Protein AF-A0A534QQM8-F1 (afdb_monomer)

Mean predicted aligned error: 6.01 Å

Secondary structure (DSSP, 8-state):
--PPPPPHHHHHHHHGGGB-TTS-GGG-EEEEEEEETTEEEEEEEEEE-GGGPEEEEEEEE--HHHHHHHHHHHHHHHHTTT---TTSBSSSEEEEGGGTEEEEETT--TTSTTHHHHT-HHHHHHHHHHHHHHHHTSPPEEEEEEEEEEEETTTEEEEEEEEEETT--BTTB-SEEEEEEE-HHHHHHHTTHHHHHHHT-TT-SS--PPEEEEEGGGTEEEEE--SS--HHHHTTSTTTT--

Sequence (243 aa):
MTDPIPDLARVRAFLRPWCDADVALDCLEVSHVTVGPGGPLRALYEGTGPDGRVLRLVAQRVGADEGRRLEAEINRSHLRSHRRPGSGFVQPAIYAPELHLLFQVFPADRRLGGLAQAADGGAMALVLEAALAKRTGAARLAGVGVDAVRYKPARKCLFRYDLTWADGPAPRRPAVVYAKLARRTKFERTRDILGQLRAAAGGLVFELPEPLGTVPELGMELFSQLPGVHLFTLVADPAFPQL

Nearest PDB structures (foldseek):
  6fnh-assembly2_B  TM=3.747E-01  e=2.191E-01  Homo sapiens
  5ia0-assembly2_B  TM=3.524E-01  e=1.820E-01  Homo sapiens
  1mqb-assembly1_A  TM=3.575E-01  e=2.479E-01  Homo sapiens
  5njz-assembly1_A  TM=3.810E-01  e=4.324E-01  Homo sapiens
  7kjc-assembly1_A  TM=3.476E-01  e=2.984E-01  Homo sapiens

pLDDT: mean 88.47, std 10.42, range [50.53, 98.31]

Structure (mmCIF, N/CA/C/O backbone):
data_AF-A0A534QQM8-F1
#
_entry.id   AF-A0A534QQM8-F1
#
loop_
_atom_site.group_PDB
_atom_site.id
_atom_site.type_symbol
_atom_site.label_atom_id
_atom_site.label_alt_id
_atom_site.label_comp_id
_atom_site.label_asym_id
_atom_site.label_entity_id
_atom_site.label_seq_id
_atom_site.pdbx_PDB_ins_code
_atom_site.Cartn_x
_atom_site.Cartn_y
_atom_site.Cartn_z
_atom_site.occupancy
_atom_site.B_iso_or_equiv
_atom_site.auth_seq_id
_atom_site.auth_comp_id
_atom_site.auth_asym_id
_atom_site.auth_atom_id
_atom_site.pdbx_PDB_model_num
ATOM 1 N N . MET A 1 1 ? 15.554 11.270 -24.520 1.00 50.53 1 MET A N 1
ATOM 2 C CA . MET A 1 1 ? 14.694 10.095 -24.760 1.00 50.53 1 MET A CA 1
ATOM 3 C C . MET A 1 1 ? 13.267 10.470 -24.409 1.00 50.53 1 MET A C 1
ATOM 5 O O . MET A 1 1 ? 12.954 10.561 -23.231 1.00 50.53 1 MET A O 1
ATOM 9 N N . THR A 1 2 ? 12.456 10.749 -25.424 1.00 51.50 2 THR A N 1
ATOM 10 C CA . THR A 1 2 ? 11.060 11.222 -25.346 1.00 51.50 2 THR A CA 1
ATOM 11 C C . THR A 1 2 ? 10.053 10.125 -25.695 1.00 51.50 2 THR A C 1
ATOM 13 O O . THR A 1 2 ? 8.887 10.418 -25.943 1.00 51.50 2 THR A O 1
ATOM 16 N N . ASP A 1 3 ? 10.486 8.861 -25.719 1.00 57.19 3 ASP A N 1
ATOM 17 C CA . ASP A 1 3 ? 9.624 7.769 -26.155 1.00 57.19 3 ASP A CA 1
ATOM 18 C C . ASP A 1 3 ? 8.408 7.607 -25.230 1.00 57.19 3 ASP A C 1
ATOM 20 O O . ASP A 1 3 ? 8.540 7.703 -23.996 1.00 57.19 3 ASP A O 1
ATOM 24 N N . PRO A 1 4 ? 7.225 7.325 -25.801 1.00 65.94 4 PRO A N 1
ATOM 25 C CA . PRO A 1 4 ? 6.041 6.997 -25.022 1.00 65.94 4 PRO A CA 1
ATOM 26 C C . PRO A 1 4 ? 6.293 5.771 -24.128 1.00 65.94 4 PRO A C 1
ATOM 28 O O . PRO A 1 4 ? 7.260 5.020 -24.304 1.00 65.94 4 PRO A O 1
ATOM 31 N N . ILE A 1 5 ? 5.430 5.571 -23.127 1.00 68.19 5 ILE A N 1
ATOM 32 C CA . ILE A 1 5 ? 5.397 4.290 -22.405 1.00 68.19 5 ILE A CA 1
ATOM 33 C C . ILE A 1 5 ? 5.171 3.194 -23.459 1.00 68.19 5 ILE A C 1
ATOM 35 O O . ILE A 1 5 ? 4.301 3.385 -24.310 1.00 68.19 5 ILE A O 1
ATOM 39 N N . PRO A 1 6 ? 5.952 2.094 -23.449 1.00 75.62 6 PRO A N 1
ATOM 40 C CA . PRO A 1 6 ? 5.753 1.000 -24.388 1.00 75.62 6 PRO A CA 1
ATOM 41 C C . PRO A 1 6 ? 4.305 0.519 -24.366 1.00 75.62 6 PRO A C 1
ATOM 43 O O . PRO A 1 6 ? 3.685 0.480 -23.304 1.00 75.62 6 PRO A O 1
ATOM 46 N N . ASP A 1 7 ? 3.798 0.124 -25.532 1.00 84.25 7 ASP A N 1
ATOM 47 C CA . ASP A 1 7 ? 2.498 -0.529 -25.625 1.00 84.25 7 ASP A CA 1
ATOM 48 C C . ASP A 1 7 ? 2.413 -1.718 -24.651 1.00 84.25 7 ASP A C 1
ATOM 50 O O . ASP A 1 7 ? 3.381 -2.452 -24.416 1.00 84.25 7 ASP A O 1
ATOM 54 N N . LEU A 1 8 ? 1.231 -1.886 -24.072 1.00 87.19 8 LEU A N 1
ATOM 55 C CA . LEU A 1 8 ? 0.948 -2.854 -23.035 1.00 87.19 8 LEU A CA 1
ATOM 56 C C . LEU A 1 8 ? 1.137 -4.288 -23.533 1.00 87.19 8 LEU A C 1
ATOM 58 O O . LEU A 1 8 ? 1.592 -5.123 -22.756 1.00 87.19 8 LEU A O 1
ATOM 62 N N . ALA A 1 9 ? 0.905 -4.573 -24.820 1.00 89.81 9 ALA A N 1
ATOM 63 C CA . ALA A 1 9 ? 1.196 -5.894 -25.378 1.00 89.81 9 ALA A CA 1
ATOM 64 C C . ALA A 1 9 ? 2.696 -6.227 -25.290 1.00 89.81 9 ALA A C 1
ATOM 66 O O . ALA A 1 9 ? 3.064 -7.324 -24.867 1.00 89.81 9 ALA A O 1
ATOM 67 N N . ARG A 1 10 ? 3.580 -5.260 -25.584 1.00 91.00 10 ARG A N 1
ATOM 68 C CA . ARG A 1 10 ? 5.038 -5.429 -25.422 1.00 91.00 10 ARG A CA 1
ATOM 69 C C . ARG A 1 10 ? 5.428 -5.627 -23.959 1.00 91.00 10 ARG A C 1
ATOM 71 O O . ARG A 1 10 ? 6.284 -6.456 -23.666 1.00 91.00 10 ARG A O 1
ATOM 78 N N . VAL A 1 11 ? 4.798 -4.888 -23.044 1.00 91.69 11 VAL A N 1
ATOM 79 C CA . VAL A 1 11 ? 5.021 -5.040 -21.596 1.00 91.69 11 VAL A CA 1
ATOM 80 C C . VAL A 1 11 ? 4.610 -6.436 -21.124 1.00 91.69 11 VAL A C 1
ATOM 82 O O . VAL A 1 11 ? 5.384 -7.103 -20.442 1.00 91.69 11 VAL A O 1
ATOM 85 N N . ARG A 1 12 ? 3.422 -6.909 -21.512 1.00 93.06 12 ARG A N 1
ATOM 86 C CA . ARG A 1 12 ? 2.913 -8.241 -21.152 1.00 93.06 12 ARG A CA 1
ATOM 87 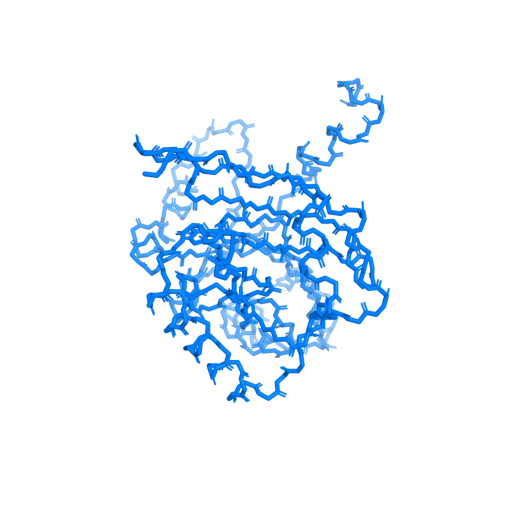C C . ARG A 1 12 ? 3.808 -9.351 -21.696 1.00 93.06 12 ARG A C 1
ATOM 89 O O . ARG A 1 12 ? 4.173 -10.249 -20.940 1.00 93.06 12 ARG A O 1
ATOM 96 N N . ALA A 1 13 ? 4.212 -9.252 -22.964 1.00 92.88 13 ALA A N 1
ATOM 97 C CA . ALA A 1 13 ? 5.120 -10.206 -23.595 1.00 92.88 13 ALA A CA 1
ATOM 98 C C . ALA A 1 13 ? 6.467 -10.283 -22.860 1.00 92.88 13 ALA A C 1
ATOM 100 O O . ALA A 1 13 ? 6.947 -11.378 -22.579 1.00 92.88 13 ALA A O 1
ATOM 101 N N . PHE A 1 14 ? 7.037 -9.132 -22.481 1.00 94.31 14 PHE A N 1
ATOM 102 C CA . PHE A 1 14 ? 8.278 -9.086 -21.708 1.00 94.31 14 PHE A CA 1
ATOM 103 C C . PHE A 1 14 ? 8.139 -9.729 -20.322 1.00 94.31 14 PHE A C 1
ATOM 105 O O . PHE A 1 14 ? 9.033 -10.444 -19.885 1.00 94.31 14 PHE A O 1
ATOM 112 N N . LEU A 1 15 ? 7.039 -9.466 -19.610 1.00 93.69 15 LEU A N 1
ATOM 113 C CA . LEU A 1 15 ? 6.850 -9.918 -18.226 1.00 93.69 15 LEU A CA 1
ATOM 114 C C . LEU A 1 15 ? 6.476 -11.398 -18.110 1.00 93.69 15 LEU A C 1
ATOM 116 O O . LEU A 1 15 ? 6.680 -11.986 -17.052 1.00 93.69 15 LEU A O 1
ATOM 120 N N . ARG A 1 16 ? 5.926 -12.006 -19.167 1.00 93.62 16 ARG A N 1
ATOM 121 C CA . ARG A 1 16 ? 5.411 -13.382 -19.141 1.00 93.62 16 ARG A CA 1
ATOM 122 C C . ARG A 1 16 ? 6.416 -14.424 -18.626 1.00 93.62 16 ARG A C 1
ATOM 124 O O . ARG A 1 16 ? 6.015 -15.195 -17.763 1.00 93.62 16 ARG A O 1
ATOM 131 N N . PRO A 1 17 ? 7.701 -14.431 -19.030 1.00 94.25 17 PRO A N 1
ATOM 132 C CA . PRO A 1 17 ? 8.686 -15.381 -18.501 1.00 94.25 17 PRO A CA 1
ATOM 133 C C . PRO A 1 17 ? 9.026 -15.187 -17.013 1.00 94.25 17 PRO A C 1
ATOM 135 O O . PRO A 1 17 ? 9.705 -16.027 -16.430 1.00 94.25 17 PRO A O 1
ATOM 138 N N . TRP A 1 18 ? 8.596 -14.080 -16.401 1.00 92.38 18 TRP A N 1
ATOM 139 C CA . TRP A 1 18 ? 8.926 -13.699 -15.026 1.00 92.38 18 TRP A CA 1
ATOM 140 C C . TRP A 1 18 ? 7.793 -13.939 -14.029 1.00 92.38 18 TRP A C 1
ATOM 142 O O . TRP A 1 18 ? 7.901 -13.530 -12.869 1.00 92.38 18 TRP A O 1
ATOM 152 N N . CYS A 1 19 ? 6.697 -14.552 -14.463 1.00 89.31 19 CYS A N 1
ATOM 153 C CA . CYS A 1 19 ? 5.559 -14.838 -13.607 1.00 89.31 19 CYS A CA 1
ATOM 154 C C . CYS A 1 19 ? 4.994 -16.231 -13.865 1.00 89.31 19 CYS A C 1
ATOM 156 O O . CYS A 1 19 ? 5.149 -16.794 -14.949 1.00 89.31 19 CYS A O 1
ATOM 158 N N . ASP A 1 20 ? 4.353 -16.764 -12.835 1.00 86.00 20 ASP A N 1
ATOM 159 C CA . ASP A 1 20 ? 3.603 -18.004 -12.882 1.00 86.00 20 ASP A CA 1
ATOM 160 C C . ASP A 1 20 ? 2.447 -17.884 -13.896 1.00 86.00 20 ASP A C 1
ATOM 162 O O . ASP A 1 20 ? 1.977 -16.792 -14.240 1.00 86.00 20 ASP A O 1
ATOM 166 N N . ALA A 1 21 ? 2.001 -19.025 -14.427 1.00 80.00 21 ALA A N 1
ATOM 167 C CA . ALA A 1 21 ? 1.007 -19.058 -15.501 1.00 80.00 21 ALA A CA 1
ATOM 168 C C . ALA A 1 21 ? -0.356 -18.465 -15.091 1.00 80.00 21 ALA A C 1
ATOM 170 O O . ALA A 1 21 ? -1.089 -17.976 -15.950 1.00 80.00 21 ALA A O 1
ATOM 171 N N . ASP A 1 22 ? -0.672 -18.487 -13.797 1.00 81.19 22 ASP A N 1
ATOM 172 C CA . ASP A 1 22 ? -1.904 -17.982 -13.185 1.00 81.19 22 ASP A CA 1
ATOM 173 C C . ASP A 1 22 ? -1.943 -16.450 -13.048 1.00 81.19 22 ASP A C 1
ATOM 175 O O . ASP A 1 22 ? -3.013 -15.872 -12.846 1.00 81.19 22 ASP A O 1
ATOM 179 N N . VAL A 1 23 ? -0.810 -15.760 -13.216 1.00 84.50 23 VAL A N 1
ATOM 180 C CA . VAL A 1 23 ? -0.783 -14.297 -13.231 1.00 84.50 23 VAL A CA 1
ATOM 181 C C . VAL A 1 23 ? -1.461 -13.788 -14.504 1.00 84.50 23 VAL A C 1
ATOM 183 O O . VAL A 1 23 ? -0.920 -13.894 -15.610 1.00 84.50 23 VAL A O 1
ATOM 186 N N . ALA A 1 24 ? -2.632 -13.171 -14.350 1.00 85.94 24 ALA A N 1
ATOM 187 C CA . ALA A 1 24 ? -3.453 -12.644 -15.440 1.00 85.94 24 ALA A CA 1
ATOM 188 C C . ALA A 1 24 ? -2.894 -11.330 -16.030 1.00 85.94 24 ALA A C 1
ATOM 190 O O . ALA A 1 24 ? -3.514 -10.269 -15.929 1.00 85.94 24 ALA A O 1
ATOM 191 N N . LEU A 1 25 ? -1.715 -11.372 -16.669 1.00 88.81 25 LEU A N 1
ATOM 192 C CA . LEU A 1 25 ? -1.113 -10.175 -17.284 1.00 88.81 25 LEU A CA 1
ATOM 193 C C . LEU A 1 25 ? -1.994 -9.565 -18.382 1.00 88.81 25 LEU A C 1
ATOM 195 O O . LEU A 1 25 ? -1.897 -8.364 -18.626 1.00 88.81 25 LEU A O 1
ATOM 199 N N . ASP A 1 26 ? -2.864 -10.351 -19.018 1.00 87.56 26 ASP A N 1
ATOM 200 C CA . ASP A 1 26 ? -3.803 -9.856 -20.033 1.00 87.56 26 ASP A CA 1
ATOM 201 C C . ASP A 1 26 ? -4.872 -8.917 -19.463 1.00 87.56 26 ASP A C 1
ATOM 203 O O . ASP A 1 26 ? -5.419 -8.093 -20.198 1.00 87.56 26 ASP A O 1
ATOM 207 N N . CYS A 1 27 ? -5.091 -8.969 -18.148 1.00 86.44 27 CYS A N 1
ATOM 208 C CA . CYS A 1 27 ? -5.953 -8.053 -17.408 1.00 86.44 27 CYS A CA 1
ATOM 209 C C . CYS A 1 27 ? -5.191 -6.846 -16.839 1.00 86.44 27 CYS A C 1
ATOM 211 O O . CYS A 1 27 ? -5.781 -6.052 -16.112 1.00 86.44 27 CYS A O 1
ATOM 213 N N . LEU A 1 28 ? -3.882 -6.706 -17.098 1.00 90.06 28 LEU A N 1
ATOM 214 C CA . LEU A 1 28 ? -3.161 -5.501 -16.690 1.00 90.06 28 LEU A CA 1
ATOM 215 C C . LEU A 1 28 ? -3.649 -4.309 -17.498 1.00 90.06 28 LEU A C 1
ATOM 217 O O . LEU A 1 28 ? -3.703 -4.381 -18.721 1.00 90.06 28 LEU A O 1
ATO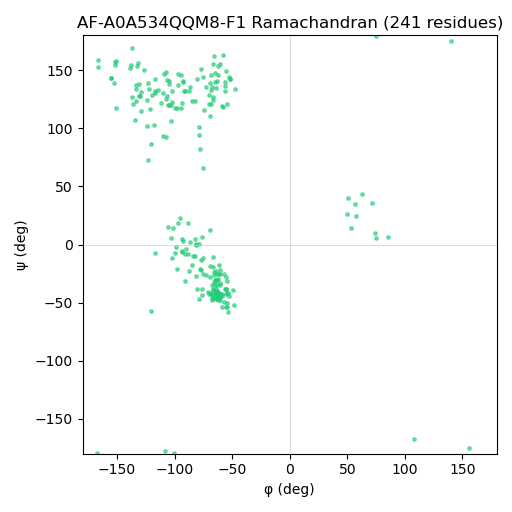M 221 N N . GLU A 1 29 ? -3.873 -3.194 -16.825 1.00 89.88 29 GLU A N 1
ATOM 222 C CA . GLU A 1 29 ? -4.261 -1.918 -17.408 1.00 89.88 29 GLU A CA 1
ATOM 223 C C . GLU A 1 29 ? -3.401 -0.789 -16.846 1.00 89.88 29 GLU A C 1
ATOM 225 O O . GLU A 1 29 ? -2.841 -0.879 -15.751 1.00 89.88 29 GLU A O 1
ATOM 230 N N . VAL A 1 30 ? -3.286 0.306 -17.598 1.00 90.00 30 VAL A N 1
ATOM 231 C CA . VAL A 1 30 ? -2.575 1.500 -17.135 1.00 90.00 30 VAL A CA 1
ATOM 232 C C . VAL A 1 30 ? -3.476 2.292 -16.190 1.00 90.00 30 VAL A C 1
ATOM 234 O O . VAL A 1 30 ? -4.332 3.051 -16.627 1.00 90.00 30 VAL A O 1
ATOM 237 N N . SER A 1 31 ? -3.241 2.166 -14.886 1.00 87.25 31 SER A N 1
ATOM 238 C CA . SER A 1 31 ? -4.002 2.885 -13.854 1.00 87.25 31 SER A CA 1
ATOM 239 C C . SER A 1 31 ? -3.517 4.330 -13.674 1.00 87.25 31 SER A C 1
ATOM 241 O O . SER A 1 31 ? -4.302 5.261 -13.479 1.00 87.25 31 SER A O 1
ATOM 243 N N . HIS A 1 32 ? -2.200 4.565 -13.747 1.00 86.50 32 HIS A N 1
ATOM 244 C CA . HIS A 1 32 ? -1.646 5.909 -13.563 1.00 86.50 32 HIS A CA 1
ATOM 245 C C . HIS A 1 32 ? -0.319 6.117 -14.292 1.00 86.50 32 HIS A C 1
ATOM 247 O O . HIS A 1 32 ? 0.585 5.290 -14.201 1.00 86.50 32 HIS A O 1
ATOM 253 N N . VAL A 1 33 ? -0.149 7.287 -14.913 1.00 87.81 33 VAL A N 1
ATOM 254 C CA . VAL A 1 33 ? 1.112 7.719 -15.528 1.00 87.81 33 VAL A CA 1
ATOM 255 C C . VAL A 1 33 ? 1.634 8.973 -14.834 1.00 87.81 33 VAL A C 1
ATOM 257 O O . VAL A 1 33 ? 0.907 9.939 -14.617 1.00 87.81 33 VAL A O 1
ATOM 260 N N . THR A 1 34 ? 2.920 8.973 -14.490 1.00 85.12 34 THR A N 1
ATOM 261 C CA . THR A 1 34 ? 3.644 10.162 -14.033 1.00 85.12 34 THR A CA 1
ATOM 262 C C . THR A 1 34 ? 4.547 10.666 -15.152 1.00 85.12 34 THR A C 1
ATOM 264 O O . THR A 1 34 ? 5.455 9.957 -15.590 1.00 85.12 34 THR A O 1
ATOM 267 N N . VAL A 1 35 ? 4.322 11.909 -15.576 1.00 83.38 35 VAL A N 1
ATOM 268 C CA . VAL A 1 35 ? 5.080 12.588 -16.634 1.00 83.38 35 VAL A CA 1
ATOM 269 C C . VAL A 1 35 ? 6.067 13.573 -16.007 1.00 83.38 35 VAL A C 1
ATOM 271 O O . VAL A 1 35 ? 5.709 14.319 -15.097 1.00 83.38 35 VAL A O 1
ATOM 274 N N . GLY A 1 36 ? 7.322 13.533 -16.453 1.00 77.00 36 GLY A N 1
ATOM 275 C CA . GLY A 1 36 ? 8.355 14.514 -16.125 1.00 77.00 36 GLY A CA 1
ATOM 276 C C . GLY A 1 36 ? 8.692 15.408 -17.327 1.00 77.00 36 GLY A C 1
ATOM 277 O O . GLY A 1 36 ? 8.117 15.228 -18.400 1.00 77.00 36 GLY A O 1
ATOM 278 N N . PRO A 1 37 ? 9.660 16.334 -17.191 1.00 71.88 37 PRO A N 1
ATOM 279 C CA . PRO A 1 37 ? 10.023 17.281 -18.254 1.00 71.88 37 PRO A CA 1
ATOM 280 C C . PRO A 1 37 ? 10.449 16.628 -19.581 1.00 71.88 37 PRO A C 1
ATOM 282 O O . PRO A 1 37 ? 10.306 17.234 -20.633 1.00 71.88 37 PRO A O 1
ATOM 285 N N . GLY A 1 38 ? 10.957 15.391 -19.537 1.00 65.12 38 GLY A N 1
ATOM 286 C CA . GLY A 1 38 ? 11.370 14.612 -20.711 1.00 65.12 38 GLY A CA 1
ATOM 287 C C . GLY A 1 38 ? 10.370 13.543 -21.167 1.00 65.12 38 GLY A C 1
ATOM 288 O O . GLY A 1 38 ? 10.761 12.656 -21.918 1.00 65.12 38 GLY A O 1
ATOM 289 N N . GLY A 1 39 ? 9.120 13.575 -20.688 1.00 65.06 39 GLY A N 1
ATOM 290 C CA . GLY A 1 39 ? 8.091 12.575 -20.996 1.00 65.06 39 GLY A CA 1
ATOM 291 C C . GLY A 1 39 ? 7.762 11.635 -19.827 1.00 65.06 39 GLY A C 1
ATOM 292 O O . GLY A 1 39 ? 8.118 11.915 -18.674 1.00 65.06 39 GLY A O 1
ATOM 293 N N . PRO A 1 40 ? 7.033 10.531 -20.079 1.00 65.56 40 PRO A N 1
ATOM 294 C CA . PRO A 1 40 ? 6.619 9.599 -19.036 1.00 65.56 40 PRO A CA 1
ATOM 295 C C . PRO A 1 40 ? 7.810 9.003 -18.279 1.00 65.56 40 PRO A C 1
ATOM 297 O O . PRO A 1 40 ? 8.662 8.312 -18.843 1.00 65.56 40 PRO A O 1
ATOM 300 N N . LEU A 1 41 ? 7.845 9.259 -16.973 1.00 81.62 41 LEU A N 1
ATOM 301 C CA . LEU A 1 41 ? 8.873 8.753 -16.066 1.00 81.62 41 LEU A CA 1
ATOM 302 C C . LEU A 1 41 ? 8.464 7.409 -15.456 1.00 81.62 41 LEU A C 1
ATOM 304 O O . LEU A 1 41 ? 9.319 6.587 -15.114 1.00 81.62 41 LEU A O 1
ATOM 308 N N . ARG A 1 42 ? 7.156 7.202 -15.270 1.00 89.31 42 ARG A N 1
ATOM 309 C CA . ARG A 1 42 ? 6.621 6.027 -14.586 1.00 89.31 42 ARG A CA 1
ATOM 310 C C . ARG A 1 42 ? 5.187 5.708 -14.996 1.00 89.31 42 ARG A C 1
ATOM 312 O O . ARG A 1 42 ? 4.375 6.623 -15.101 1.00 89.31 42 ARG A O 1
ATOM 319 N N . ALA A 1 43 ? 4.878 4.422 -15.093 1.00 91.88 43 ALA A N 1
ATOM 320 C CA . ALA A 1 43 ? 3.525 3.884 -15.160 1.00 91.88 43 ALA A CA 1
ATOM 321 C C . ALA A 1 43 ? 3.246 2.990 -13.943 1.00 91.88 43 ALA A C 1
ATOM 323 O O . ALA A 1 43 ? 4.135 2.278 -13.472 1.00 91.88 43 ALA A O 1
ATOM 324 N N . LEU A 1 44 ? 2.021 3.041 -13.430 1.00 93.44 44 LEU A N 1
ATOM 325 C CA . LEU A 1 44 ? 1.441 2.026 -12.560 1.00 93.44 44 LEU A CA 1
ATOM 326 C C . LEU A 1 44 ? 0.474 1.205 -13.405 1.00 93.44 44 LEU A C 1
ATOM 328 O O . LEU A 1 44 ? -0.499 1.758 -13.921 1.00 93.44 44 LEU A O 1
ATOM 332 N N . TYR A 1 45 ? 0.744 -0.088 -13.500 1.00 93.25 45 TYR A N 1
ATOM 333 C CA . TYR A 1 45 ? -0.194 -1.062 -14.023 1.00 93.25 45 TYR A CA 1
ATOM 334 C C . TYR A 1 45 ? -0.927 -1.732 -12.869 1.00 93.25 45 TYR A C 1
ATOM 336 O O . TYR A 1 45 ? -0.305 -2.074 -11.857 1.00 93.25 45 TYR A O 1
ATOM 344 N N . GLU A 1 46 ? -2.230 -1.912 -13.028 1.00 92.00 46 GLU A N 1
ATOM 345 C CA . GLU A 1 46 ? -3.068 -2.669 -12.101 1.00 92.00 46 GLU A CA 1
ATOM 346 C C . GLU A 1 46 ? -3.842 -3.735 -12.874 1.00 92.00 46 GLU A C 1
ATOM 348 O O . GLU A 1 46 ? -4.117 -3.558 -14.055 1.00 92.00 46 GLU A O 1
ATOM 353 N N . GLY A 1 47 ? -4.155 -4.849 -12.228 1.00 87.94 47 GLY A N 1
ATOM 354 C CA . GLY A 1 47 ? -4.969 -5.911 -12.808 1.00 87.94 47 GLY A CA 1
ATOM 355 C C . GLY A 1 47 ? -5.400 -6.905 -11.741 1.00 87.94 47 GLY A C 1
ATOM 356 O O . GLY A 1 47 ? -5.059 -6.759 -10.562 1.00 87.94 47 GLY A O 1
ATOM 357 N N . THR A 1 48 ? -6.132 -7.933 -12.150 1.00 84.56 48 THR A N 1
ATOM 358 C CA . THR A 1 48 ? -6.508 -9.027 -11.252 1.00 84.56 48 THR A CA 1
ATOM 359 C C . THR A 1 48 ? -5.274 -9.854 -10.913 1.00 84.56 48 THR A C 1
ATOM 361 O O . THR A 1 48 ? -4.590 -10.368 -11.796 1.00 84.56 48 THR A O 1
ATOM 364 N N . GLY A 1 49 ? -4.959 -9.942 -9.629 1.00 77.44 49 GLY A N 1
ATOM 365 C CA . GLY A 1 49 ? -3.912 -10.799 -9.095 1.00 77.44 49 GLY A CA 1
ATOM 366 C C . GLY A 1 49 ? -4.472 -12.086 -8.487 1.00 77.44 49 GLY A C 1
ATOM 367 O O . GLY A 1 49 ? -5.691 -12.295 -8.477 1.00 77.44 49 GLY A O 1
ATOM 368 N N . PRO A 1 50 ? -3.580 -12.939 -7.959 1.00 69.44 50 PRO A N 1
ATOM 369 C CA . PRO A 1 50 ? -3.966 -14.157 -7.257 1.00 69.44 50 PRO A CA 1
ATOM 370 C C . PRO A 1 50 ? -4.931 -13.865 -6.100 1.00 69.44 50 PRO A C 1
ATOM 372 O O . PRO A 1 50 ? -4.888 -12.791 -5.489 1.00 69.44 50 PRO A O 1
ATOM 375 N N . ASP A 1 51 ? -5.813 -14.819 -5.810 1.00 70.69 51 ASP A N 1
ATOM 376 C CA . ASP A 1 51 ? -6.766 -14.765 -4.692 1.00 70.69 51 ASP A CA 1
ATOM 377 C C . ASP A 1 51 ? -7.710 -13.543 -4.707 1.00 70.69 51 ASP A C 1
ATOM 379 O O . ASP A 1 51 ? -8.189 -13.093 -3.666 1.00 70.69 51 ASP A O 1
ATOM 383 N N . GLY A 1 52 ? -7.957 -12.961 -5.887 1.00 72.44 52 GLY A N 1
ATOM 384 C CA . GLY A 1 52 ? -8.815 -11.782 -6.055 1.00 72.44 52 GLY A CA 1
ATOM 385 C C . GLY A 1 52 ? -8.180 -10.463 -5.599 1.00 72.44 52 GLY A C 1
ATOM 386 O O . GLY A 1 52 ? -8.840 -9.422 -5.620 1.00 72.44 52 GLY A O 1
ATOM 387 N N . ARG A 1 53 ? -6.900 -10.465 -5.204 1.00 78.62 53 ARG A N 1
ATOM 388 C CA . ARG A 1 53 ? -6.171 -9.242 -4.835 1.00 78.62 53 ARG A CA 1
ATOM 389 C C . ARG A 1 53 ? -5.754 -8.470 -6.078 1.00 78.62 53 ARG A C 1
ATOM 391 O O . ARG A 1 53 ? -5.471 -9.049 -7.115 1.00 78.62 53 ARG A O 1
ATOM 398 N N . VAL A 1 54 ? -5.636 -7.148 -5.974 1.00 86.19 54 VAL A N 1
ATOM 399 C CA . VAL A 1 54 ? -5.155 -6.324 -7.095 1.00 86.19 54 VAL A CA 1
ATOM 400 C C . VAL A 1 54 ? -3.644 -6.501 -7.267 1.00 86.19 54 VAL A C 1
ATOM 402 O O . VAL A 1 54 ? -2.863 -6.093 -6.398 1.00 86.19 54 VAL A O 1
ATOM 405 N N . LEU A 1 55 ? -3.229 -7.051 -8.410 1.00 89.38 55 LEU A N 1
ATOM 406 C CA . LEU A 1 55 ? -1.840 -7.043 -8.856 1.00 89.38 55 LEU A CA 1
ATOM 407 C C . LEU A 1 55 ? -1.444 -5.609 -9.203 1.00 89.38 55 LEU A C 1
ATOM 409 O O . LEU A 1 55 ? -2.160 -4.920 -9.924 1.00 89.38 55 LEU A O 1
ATOM 413 N N . ARG A 1 56 ? -0.285 -5.162 -8.714 1.00 92.88 56 ARG A N 1
ATOM 414 C CA . ARG A 1 56 ? 0.242 -3.825 -9.001 1.00 92.88 56 ARG A CA 1
ATOM 415 C C . ARG A 1 56 ? 1.692 -3.898 -9.434 1.00 92.88 56 ARG A C 1
ATOM 417 O O . ARG A 1 56 ? 2.532 -4.440 -8.714 1.00 92.88 56 ARG A O 1
ATOM 424 N N . LEU A 1 57 ? 1.990 -3.285 -10.571 1.00 93.38 57 LEU A N 1
ATOM 425 C CA . LEU A 1 57 ? 3.322 -3.258 -11.152 1.00 93.38 57 LEU A CA 1
ATOM 426 C C . LEU A 1 57 ? 3.713 -1.832 -11.512 1.00 93.38 57 LEU A C 1
ATOM 428 O O . LEU A 1 57 ? 3.001 -1.132 -12.226 1.00 93.38 57 LEU A O 1
ATOM 432 N N . VAL A 1 58 ? 4.872 -1.395 -11.044 1.00 94.25 58 VAL A N 1
ATOM 433 C CA . VAL A 1 58 ? 5.416 -0.086 -11.396 1.00 94.25 58 VAL A CA 1
ATOM 434 C C . VAL A 1 58 ? 6.463 -0.261 -12.478 1.00 94.25 58 VAL A C 1
ATOM 436 O O . VAL A 1 58 ? 7.497 -0.856 -12.209 1.00 94.25 58 VAL A O 1
ATOM 439 N N . ALA A 1 59 ? 6.250 0.316 -13.657 1.00 93.88 59 ALA A N 1
ATOM 440 C CA . ALA A 1 59 ? 7.312 0.505 -14.639 1.00 93.88 59 ALA A CA 1
ATOM 441 C C . ALA A 1 59 ? 7.924 1.889 -14.474 1.00 93.88 59 ALA A C 1
ATOM 443 O O . ALA A 1 59 ? 7.229 2.898 -14.582 1.00 93.88 59 ALA A O 1
ATOM 444 N N . GLN A 1 60 ? 9.227 1.952 -14.231 1.00 92.56 60 GLN A N 1
ATOM 445 C CA . GLN A 1 60 ? 9.971 3.200 -14.133 1.00 92.56 60 GLN A CA 1
ATOM 446 C C . GLN A 1 60 ? 11.024 3.271 -15.234 1.00 92.56 60 GLN A C 1
ATOM 448 O O . GLN A 1 60 ? 11.838 2.362 -15.364 1.00 92.56 60 GLN A O 1
ATOM 453 N N . ARG A 1 61 ? 11.069 4.390 -15.961 1.00 90.88 61 ARG A N 1
ATOM 454 C CA . ARG A 1 61 ? 12.136 4.650 -16.928 1.00 90.88 61 ARG A CA 1
ATOM 455 C C . ARG A 1 61 ? 13.470 4.832 -16.209 1.00 90.88 61 ARG A C 1
ATOM 457 O O . ARG A 1 61 ? 13.569 5.636 -15.278 1.00 90.88 61 ARG A O 1
ATOM 464 N N . VAL A 1 62 ? 14.479 4.074 -16.628 1.00 90.94 62 VAL A N 1
ATOM 465 C CA . VAL A 1 62 ? 15.826 4.118 -16.051 1.00 90.94 62 VAL A CA 1
ATOM 466 C C . VAL A 1 62 ? 16.872 3.631 -17.060 1.00 90.94 62 VAL A C 1
ATOM 468 O O . VAL A 1 62 ? 16.619 2.717 -17.848 1.00 90.94 62 VAL A O 1
ATOM 471 N N . GLY A 1 63 ? 18.049 4.264 -17.047 1.00 90.94 63 GLY A N 1
ATOM 472 C CA . GLY A 1 63 ? 19.183 3.866 -17.887 1.00 90.94 63 GLY A CA 1
ATOM 473 C C . GLY A 1 63 ? 19.736 2.490 -17.507 1.00 90.94 63 GLY A C 1
ATOM 474 O O . GLY A 1 63 ? 19.478 1.999 -16.411 1.00 90.94 63 GLY A O 1
ATOM 475 N N . ALA A 1 64 ? 20.511 1.876 -18.403 1.00 93.00 64 ALA A N 1
ATOM 476 C CA . ALA A 1 64 ? 20.943 0.480 -18.283 1.00 93.00 64 ALA A CA 1
ATOM 477 C C . ALA A 1 64 ? 21.695 0.158 -16.984 1.00 93.00 64 ALA A C 1
ATOM 479 O O . ALA A 1 64 ? 21.339 -0.789 -16.280 1.00 93.00 64 ALA A O 1
ATOM 480 N N . ASP A 1 65 ? 22.701 0.960 -16.639 1.00 94.06 65 ASP A N 1
ATOM 481 C CA . ASP A 1 65 ? 23.541 0.691 -15.469 1.00 94.06 65 ASP A CA 1
ATOM 482 C C . ASP A 1 65 ? 22.790 0.911 -14.158 1.00 94.06 65 ASP A C 1
ATOM 484 O O . ASP A 1 65 ? 22.860 0.086 -13.244 1.00 94.06 65 ASP A O 1
ATOM 488 N N . GLU A 1 66 ? 22.005 1.989 -14.074 1.00 94.12 66 GLU A N 1
ATOM 489 C CA . GLU A 1 66 ? 21.161 2.230 -12.906 1.00 94.12 66 GLU A CA 1
ATOM 490 C C . GLU A 1 66 ? 20.050 1.174 -12.795 1.00 94.12 66 GLU A C 1
ATOM 492 O O . GLU A 1 66 ? 19.773 0.710 -11.691 1.00 94.12 66 GLU A O 1
ATOM 497 N N . GLY A 1 67 ? 19.455 0.751 -13.912 1.00 95.12 67 GLY A N 1
ATOM 498 C CA . GLY A 1 67 ? 18.420 -0.280 -13.964 1.00 95.12 67 GLY A CA 1
ATOM 499 C C . GLY A 1 67 ? 18.893 -1.609 -13.387 1.00 95.12 67 GLY A C 1
ATOM 500 O O . GLY A 1 67 ? 18.296 -2.097 -12.427 1.00 95.12 67 GLY A O 1
ATOM 501 N N . ARG A 1 68 ? 20.021 -2.129 -13.888 1.00 96.25 68 ARG A N 1
ATOM 502 C CA . ARG A 1 68 ? 20.656 -3.356 -13.371 1.00 96.25 68 ARG A CA 1
ATOM 503 C C . ARG A 1 68 ? 21.034 -3.240 -11.897 1.00 96.25 68 ARG A C 1
ATOM 505 O O . ARG A 1 68 ? 20.798 -4.158 -11.112 1.00 96.25 68 ARG A O 1
ATOM 512 N N . ARG A 1 69 ? 21.599 -2.096 -11.489 1.00 96.31 69 ARG A N 1
ATOM 513 C CA . ARG A 1 69 ? 21.952 -1.858 -10.083 1.00 96.31 69 ARG A CA 1
ATOM 514 C C . ARG A 1 69 ? 20.717 -1.926 -9.183 1.00 96.31 69 ARG A C 1
ATOM 516 O O . ARG A 1 69 ? 20.763 -2.569 -8.136 1.00 96.31 69 ARG A O 1
ATOM 523 N N . LEU A 1 70 ? 19.637 -1.249 -9.574 1.00 94.50 70 LEU A N 1
ATOM 524 C CA . LEU A 1 70 ? 18.401 -1.183 -8.794 1.00 94.50 70 LEU A CA 1
ATOM 525 C C . LEU A 1 70 ? 17.683 -2.532 -8.728 1.00 94.50 70 LEU A C 1
ATOM 527 O O . LEU A 1 70 ? 17.216 -2.901 -7.655 1.00 94.50 70 LEU A O 1
ATOM 531 N N . GLU A 1 71 ? 17.626 -3.272 -9.833 1.00 95.69 71 GLU A N 1
ATOM 532 C CA . GLU A 1 71 ? 17.114 -4.645 -9.862 1.00 95.69 71 GLU A CA 1
ATOM 533 C C . GLU A 1 71 ? 17.840 -5.523 -8.831 1.00 95.69 71 GLU A C 1
ATOM 535 O O . GLU A 1 71 ? 17.211 -6.082 -7.929 1.00 95.69 71 GLU A O 1
ATOM 540 N N . ALA A 1 72 ? 19.176 -5.557 -8.882 1.00 94.81 72 ALA A N 1
ATOM 541 C CA . ALA A 1 72 ? 19.985 -6.351 -7.961 1.00 94.81 72 ALA A CA 1
ATOM 542 C C . ALA A 1 72 ? 19.850 -5.906 -6.491 1.00 94.81 72 ALA A C 1
ATOM 544 O O . ALA A 1 72 ? 19.931 -6.723 -5.572 1.00 94.81 72 ALA A O 1
ATOM 545 N N . GLU A 1 73 ? 19.687 -4.609 -6.227 1.00 92.56 73 GLU A N 1
ATOM 546 C CA . GLU A 1 73 ? 19.469 -4.070 -4.879 1.00 92.56 73 GLU A CA 1
ATOM 547 C C . GLU A 1 73 ? 18.112 -4.495 -4.299 1.00 92.56 73 GLU A C 1
ATOM 549 O O . GLU A 1 73 ? 18.045 -4.979 -3.163 1.00 92.56 73 GLU A O 1
ATOM 554 N N . ILE A 1 74 ? 17.038 -4.352 -5.080 1.00 91.25 74 ILE A N 1
ATOM 555 C CA . ILE A 1 74 ? 15.679 -4.690 -4.645 1.00 91.25 74 ILE A CA 1
ATOM 556 C C . ILE A 1 74 ? 15.553 -6.202 -4.427 1.00 91.25 74 ILE A C 1
ATOM 558 O O . ILE A 1 74 ? 15.092 -6.629 -3.366 1.00 91.25 74 ILE A O 1
ATOM 562 N N . ASN A 1 75 ? 16.046 -7.016 -5.366 1.00 91.56 75 ASN A N 1
ATOM 563 C CA . ASN A 1 75 ? 15.961 -8.475 -5.273 1.00 91.56 75 ASN A CA 1
ATOM 564 C C . ASN A 1 75 ? 16.768 -9.021 -4.079 1.00 91.56 75 ASN A C 1
ATOM 566 O O . ASN A 1 75 ? 16.263 -9.854 -3.324 1.00 91.56 75 ASN A O 1
ATOM 570 N N . ARG A 1 76 ? 17.973 -8.490 -3.806 1.00 89.31 76 ARG A N 1
ATOM 571 C CA . ARG A 1 76 ? 18.755 -8.860 -2.605 1.00 89.31 76 ARG A CA 1
ATOM 572 C C . ARG A 1 76 ? 18.051 -8.505 -1.300 1.00 89.31 76 ARG A C 1
ATOM 574 O O . ARG A 1 76 ? 18.110 -9.277 -0.344 1.00 89.31 76 ARG A O 1
ATOM 581 N N . SER A 1 77 ? 17.413 -7.338 -1.243 1.00 82.25 77 SER A N 1
ATOM 582 C CA . SER A 1 77 ? 16.697 -6.894 -0.041 1.00 82.25 77 SER A CA 1
ATOM 583 C C . SER A 1 77 ? 15.511 -7.810 0.263 1.00 82.25 77 SER A C 1
ATOM 585 O O . SER A 1 77 ? 15.235 -8.100 1.424 1.00 82.25 77 SER A O 1
ATOM 587 N N . HIS A 1 78 ? 14.858 -8.325 -0.780 1.00 75.19 78 HIS A N 1
ATOM 588 C CA . HIS A 1 78 ? 13.730 -9.233 -0.637 1.00 75.19 78 HIS A CA 1
ATOM 589 C C . HIS A 1 78 ? 14.131 -10.661 -0.252 1.00 75.19 78 HIS A C 1
ATOM 591 O O . HIS A 1 78 ? 13.487 -11.247 0.616 1.00 75.19 78 HIS A O 1
ATOM 597 N N . LEU A 1 79 ? 15.232 -11.201 -0.788 1.00 70.50 79 LEU A N 1
ATOM 598 C CA . LEU A 1 79 ? 15.738 -12.522 -0.380 1.00 70.50 79 LEU A CA 1
ATOM 599 C C . LEU A 1 79 ? 15.980 -12.609 1.135 1.00 70.50 79 LEU A C 1
ATOM 601 O O . LEU A 1 79 ? 15.646 -13.606 1.768 1.00 70.50 79 LEU A O 1
ATOM 605 N N . ARG A 1 80 ? 16.478 -11.527 1.747 1.00 63.72 80 ARG A N 1
ATOM 606 C CA . ARG A 1 80 ? 16.688 -11.448 3.205 1.00 63.72 80 ARG A CA 1
ATOM 607 C C . ARG A 1 80 ? 15.390 -11.495 4.012 1.00 63.72 80 ARG A C 1
ATOM 609 O O . ARG A 1 80 ? 15.415 -11.887 5.175 1.00 63.72 80 ARG A O 1
ATOM 616 N N . SER A 1 81 ? 14.264 -11.123 3.406 1.00 63.81 81 SER A N 1
ATOM 617 C CA . SER A 1 81 ? 12.950 -11.157 4.054 1.00 63.81 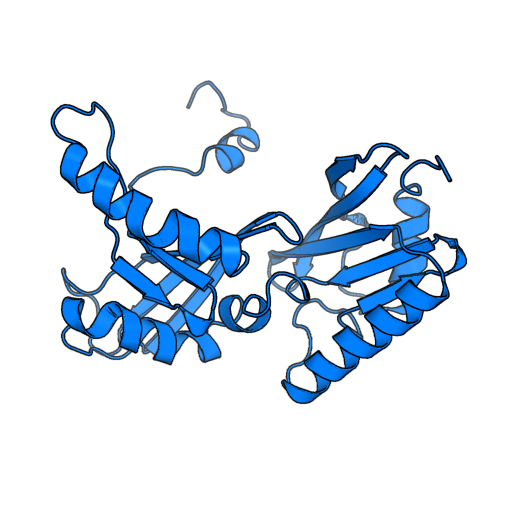81 SER A CA 1
ATOM 618 C C . SER A 1 81 ? 12.291 -12.548 4.066 1.00 63.81 81 SER A C 1
ATOM 620 O O . SER A 1 81 ? 11.211 -12.674 4.632 1.00 63.81 81 SER A O 1
ATOM 622 N N . HIS A 1 82 ? 12.937 -13.586 3.495 1.00 52.28 82 HIS A N 1
ATOM 623 C CA . HIS A 1 82 ? 12.509 -15.003 3.494 1.00 52.28 82 HIS A CA 1
ATOM 624 C C . HIS A 1 82 ? 11.049 -15.250 3.070 1.00 52.28 82 HIS A C 1
ATOM 626 O O . HIS A 1 82 ? 10.435 -16.247 3.448 1.00 52.28 82 HIS A O 1
ATOM 632 N N . ARG A 1 83 ? 10.474 -14.352 2.268 1.00 57.75 83 ARG A N 1
ATOM 633 C CA . ARG A 1 83 ? 9.085 -14.435 1.816 1.00 57.75 83 ARG A CA 1
ATOM 634 C C . ARG A 1 83 ? 9.037 -14.524 0.308 1.00 57.75 83 ARG A C 1
ATOM 636 O O . ARG A 1 83 ? 9.633 -13.694 -0.371 1.00 57.75 83 ARG A O 1
ATOM 643 N N . ARG A 1 84 ? 8.314 -15.521 -0.207 1.00 54.06 84 ARG A N 1
ATOM 644 C CA . ARG A 1 84 ? 7.932 -15.533 -1.619 1.00 54.06 84 ARG A CA 1
ATOM 645 C C . ARG A 1 84 ? 6.987 -14.356 -1.885 1.00 54.06 84 ARG A C 1
ATOM 647 O O . ARG A 1 84 ? 6.111 -14.101 -1.053 1.00 54.06 84 ARG A O 1
ATOM 654 N N . PRO A 1 85 ? 7.123 -13.660 -3.022 1.00 56.75 85 PRO A N 1
ATOM 655 C CA . PRO A 1 85 ? 6.100 -12.733 -3.466 1.00 56.75 85 PRO A CA 1
ATOM 656 C C . PRO A 1 85 ? 4.782 -13.501 -3.623 1.00 56.75 85 PRO A C 1
ATOM 658 O O . PRO A 1 85 ? 4.683 -14.389 -4.462 1.00 56.75 85 PRO A O 1
ATOM 661 N N . GLY A 1 86 ? 3.747 -13.145 -2.862 1.00 68.12 86 GLY A N 1
ATOM 662 C CA . GLY A 1 86 ? 2.379 -13.635 -3.105 1.00 68.12 86 GLY A CA 1
ATOM 663 C C . GLY A 1 86 ? 1.755 -13.076 -4.394 1.00 68.12 86 GLY A C 1
ATOM 664 O O . GLY A 1 86 ? 0.548 -13.132 -4.570 1.00 68.12 86 GLY A O 1
ATOM 665 N N . SER A 1 87 ? 2.563 -12.455 -5.257 1.00 74.75 87 SER A N 1
ATOM 666 C CA . SER A 1 87 ? 2.157 -11.823 -6.510 1.00 74.75 87 SER A CA 1
ATOM 667 C C . SER A 1 87 ? 2.270 -12.747 -7.727 1.00 74.75 87 SER A C 1
ATOM 669 O O . SER A 1 87 ? 1.884 -12.321 -8.811 1.00 74.75 87 SER A O 1
ATOM 671 N N . GLY A 1 88 ? 2.839 -13.950 -7.572 1.00 84.19 88 GLY A N 1
ATOM 672 C CA . GLY A 1 88 ? 3.109 -14.884 -8.675 1.00 84.19 88 GLY A CA 1
ATOM 673 C C . GLY A 1 88 ? 4.286 -14.475 -9.570 1.00 84.19 88 GLY A C 1
ATOM 674 O O . GLY A 1 88 ? 4.489 -15.048 -10.630 1.00 84.19 88 GLY A O 1
ATOM 675 N N . PHE A 1 89 ? 5.073 -13.464 -9.185 1.00 88.88 89 PHE A N 1
ATOM 676 C CA . PHE A 1 89 ? 6.308 -13.105 -9.890 1.00 88.88 89 PHE A CA 1
ATOM 677 C C . PHE A 1 89 ? 7.514 -13.808 -9.271 1.00 88.88 89 PHE A C 1
ATOM 679 O O . PHE A 1 89 ? 7.648 -13.862 -8.048 1.00 88.88 89 PHE A O 1
ATOM 686 N N . VAL A 1 90 ? 8.448 -14.257 -10.112 1.00 88.44 90 VAL A N 1
ATOM 687 C CA . VAL A 1 90 ? 9.664 -14.962 -9.667 1.00 88.44 90 VAL A CA 1
ATOM 688 C C . VAL A 1 90 ? 10.597 -14.067 -8.847 1.00 88.44 90 VAL A C 1
ATOM 690 O O . VAL A 1 90 ? 11.360 -14.552 -8.013 1.00 88.44 90 VAL A O 1
ATOM 693 N N . GLN A 1 91 ? 10.534 -12.751 -9.069 1.00 90.62 91 GLN A N 1
ATOM 694 C CA . GLN A 1 91 ? 11.316 -11.758 -8.344 1.00 90.62 91 GLN A CA 1
ATOM 695 C C . GLN A 1 91 ? 10.591 -10.401 -8.275 1.00 90.62 91 GLN A C 1
ATOM 697 O O . GLN A 1 91 ? 9.767 -10.088 -9.136 1.00 90.62 91 GLN A O 1
ATOM 702 N N . PRO A 1 92 ? 10.884 -9.572 -7.259 1.00 91.56 92 PRO A N 1
ATOM 703 C CA . PRO A 1 92 ? 10.167 -8.322 -7.020 1.00 91.56 92 PRO A CA 1
ATOM 704 C C . PRO A 1 92 ? 10.577 -7.173 -7.947 1.00 91.56 92 PRO A C 1
ATOM 706 O O . PRO A 1 92 ? 9.821 -6.210 -8.078 1.00 91.56 92 PRO A O 1
ATOM 709 N N . ALA A 1 93 ? 11.759 -7.230 -8.560 1.00 94.75 93 ALA A N 1
ATOM 710 C CA . ALA A 1 93 ? 12.206 -6.249 -9.538 1.00 94.75 93 ALA A CA 1
ATOM 711 C C . ALA A 1 93 ? 12.805 -6.924 -10.769 1.00 94.75 93 ALA A C 1
ATOM 713 O O . ALA A 1 93 ? 13.560 -7.883 -10.638 1.00 94.75 93 ALA A O 1
ATOM 714 N N . ILE A 1 94 ? 12.464 -6.409 -11.951 1.00 96.00 94 ILE A N 1
ATOM 715 C CA . ILE A 1 94 ? 12.902 -6.934 -13.249 1.00 96.00 94 ILE A CA 1
ATOM 716 C C . ILE A 1 94 ? 13.302 -5.748 -14.122 1.00 96.00 94 ILE A C 1
ATOM 718 O O . ILE A 1 94 ? 12.481 -4.860 -14.372 1.00 96.00 94 ILE A O 1
ATOM 722 N N . TYR A 1 95 ? 14.549 -5.700 -14.580 1.00 96.44 95 TYR A N 1
ATOM 723 C CA . TYR A 1 95 ? 14.982 -4.691 -15.539 1.00 96.44 95 TYR A CA 1
ATOM 724 C C . TYR A 1 95 ? 14.817 -5.203 -16.974 1.00 96.44 95 TYR A C 1
ATOM 726 O O . TYR A 1 95 ? 15.241 -6.305 -17.298 1.00 96.44 95 TYR A O 1
ATOM 734 N N . ALA A 1 96 ? 14.214 -4.381 -17.833 1.00 95.12 96 ALA A N 1
ATOM 735 C CA . ALA A 1 96 ? 14.037 -4.612 -19.263 1.00 95.12 96 ALA A CA 1
ATOM 736 C C . ALA A 1 96 ? 14.937 -3.646 -20.050 1.00 95.12 96 ALA A C 1
ATOM 738 O O . ALA A 1 96 ? 14.529 -2.498 -20.289 1.00 95.12 96 ALA A O 1
ATOM 739 N N . PRO A 1 97 ? 16.165 -4.050 -20.425 1.00 92.50 97 PRO A N 1
ATOM 740 C CA . PRO A 1 97 ? 17.100 -3.194 -21.152 1.00 92.50 97 PRO A CA 1
ATOM 741 C C . PRO A 1 97 ? 16.519 -2.626 -22.450 1.00 92.50 97 PRO A C 1
ATOM 743 O O . PRO A 1 97 ? 16.657 -1.435 -22.707 1.00 92.50 97 PRO A O 1
ATOM 746 N N . GLU A 1 98 ? 15.816 -3.451 -23.221 1.00 90.75 98 GLU A N 1
ATOM 747 C CA . GLU A 1 98 ? 15.199 -3.122 -24.508 1.00 90.75 98 GLU A CA 1
ATOM 748 C C . GLU A 1 98 ? 14.007 -2.162 -24.393 1.00 90.75 98 GLU A C 1
ATOM 750 O O . GLU A 1 98 ? 13.622 -1.523 -25.372 1.00 90.75 98 GLU A O 1
ATOM 755 N N . LEU A 1 99 ? 13.424 -2.040 -23.197 1.00 89.88 99 LEU A N 1
ATOM 756 C CA . LEU A 1 99 ? 12.365 -1.072 -22.901 1.00 89.88 99 LEU A CA 1
ATOM 757 C C . LEU A 1 99 ? 12.893 0.143 -22.123 1.00 89.88 99 LEU A C 1
ATOM 759 O O . LEU A 1 99 ? 12.178 1.134 -21.970 1.00 89.88 99 LEU A O 1
ATOM 763 N N . HIS A 1 100 ? 14.126 0.077 -21.611 1.00 91.00 100 HIS A N 1
ATOM 764 C CA . HIS A 1 100 ? 14.676 1.005 -20.622 1.00 91.00 100 HIS A CA 1
ATOM 765 C C . HIS A 1 100 ? 13.757 1.192 -19.404 1.00 91.00 100 HIS A C 1
ATOM 767 O O . HIS A 1 100 ? 13.578 2.307 -18.899 1.00 91.00 100 HIS A O 1
ATOM 773 N N . LEU A 1 101 ? 13.155 0.092 -18.940 1.00 93.50 101 LEU A N 1
ATOM 774 C CA . LEU A 1 101 ? 12.204 0.077 -17.832 1.00 93.50 101 LEU A CA 1
ATOM 775 C C . LEU A 1 101 ? 12.671 -0.848 -16.713 1.00 93.50 101 LEU A C 1
ATOM 777 O O . LEU A 1 101 ? 13.031 -1.993 -16.949 1.00 93.50 101 LEU A O 1
ATOM 781 N N . LEU A 1 102 ? 12.587 -0.365 -15.479 1.00 94.81 102 LEU A N 1
ATOM 782 C CA . LEU A 1 102 ? 12.615 -1.197 -14.284 1.00 94.81 102 LEU A CA 1
ATOM 783 C C . LEU A 1 102 ? 11.182 -1.439 -13.824 1.00 94.81 102 LEU A C 1
ATOM 785 O O . LEU A 1 102 ? 10.483 -0.496 -13.437 1.00 94.81 102 LEU A O 1
ATOM 789 N N . PHE A 1 103 ? 10.779 -2.699 -13.834 1.00 95.00 103 PHE A N 1
ATOM 790 C CA . PHE A 1 103 ? 9.536 -3.164 -13.252 1.00 95.00 103 PHE A CA 1
ATOM 791 C C . PHE A 1 103 ? 9.736 -3.471 -11.770 1.00 95.00 103 PHE A C 1
ATOM 793 O O . PHE A 1 103 ? 10.731 -4.078 -11.385 1.00 95.00 103 PHE A O 1
ATOM 800 N N . GLN A 1 104 ? 8.799 -3.027 -10.939 1.00 94.38 104 GLN A N 1
ATOM 801 C CA . GLN A 1 104 ? 8.759 -3.256 -9.496 1.00 94.38 104 GLN A CA 1
ATOM 802 C C . GLN A 1 104 ? 7.376 -3.788 -9.127 1.00 94.38 104 GLN A C 1
ATOM 804 O O . GLN A 1 104 ? 6.372 -3.088 -9.293 1.00 94.38 104 GLN A O 1
ATOM 809 N N . VAL A 1 105 ? 7.328 -5.026 -8.649 1.00 93.19 105 VAL A N 1
ATOM 810 C CA . VAL A 1 105 ? 6.103 -5.718 -8.248 1.00 93.19 105 VAL A CA 1
ATOM 811 C C . VAL A 1 105 ? 5.747 -5.278 -6.835 1.00 93.19 105 VAL A C 1
ATOM 813 O O . VAL A 1 105 ? 6.560 -5.400 -5.921 1.00 93.19 105 VAL A O 1
ATOM 816 N N . PHE A 1 106 ? 4.547 -4.738 -6.629 1.00 91.88 106 PHE A N 1
ATOM 817 C CA . PHE A 1 106 ? 4.092 -4.369 -5.289 1.00 91.88 106 PHE A CA 1
ATOM 818 C C . PHE A 1 106 ? 4.148 -5.591 -4.351 1.00 91.88 106 PHE A C 1
ATOM 820 O O . PHE A 1 106 ? 3.714 -6.669 -4.758 1.00 91.88 106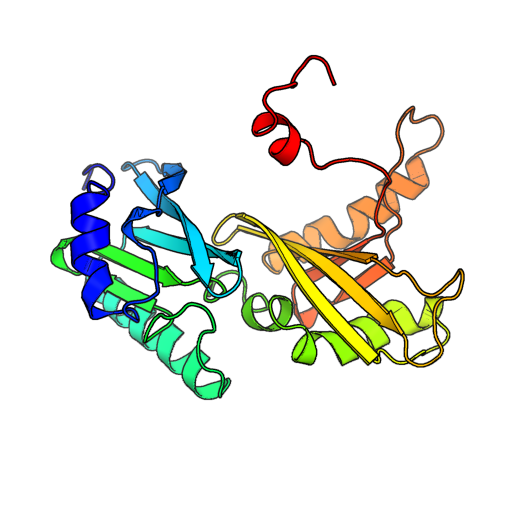 PHE A O 1
ATOM 827 N N . PRO A 1 107 ? 4.643 -5.448 -3.105 1.00 92.56 107 PRO A N 1
ATOM 828 C CA . PRO A 1 107 ? 4.968 -4.205 -2.390 1.00 92.56 107 PRO A CA 1
ATOM 829 C C . PRO A 1 107 ? 6.444 -3.753 -2.471 1.00 92.56 107 PRO A C 1
ATOM 831 O O . PRO A 1 107 ? 6.908 -3.011 -1.603 1.00 92.56 107 PRO A O 1
ATOM 834 N N . ALA A 1 108 ? 7.213 -4.169 -3.480 1.00 91.00 108 ALA A N 1
ATOM 835 C CA . ALA A 1 108 ? 8.626 -3.816 -3.610 1.00 91.00 108 ALA A CA 1
ATOM 836 C C . ALA A 1 108 ? 8.836 -2.388 -4.145 1.00 91.00 108 ALA A C 1
ATOM 838 O O . ALA A 1 108 ? 9.089 -2.163 -5.325 1.00 91.00 108 ALA A O 1
ATOM 839 N N . ASP A 1 109 ? 8.751 -1.404 -3.251 1.00 90.94 109 ASP A N 1
ATOM 840 C CA . ASP A 1 109 ? 9.035 0.002 -3.544 1.00 90.94 109 ASP A CA 1
ATOM 841 C C . ASP A 1 109 ? 10.109 0.540 -2.597 1.00 90.94 109 ASP A C 1
ATOM 843 O O . ASP A 1 109 ? 9.842 0.914 -1.454 1.00 90.94 109 ASP A O 1
ATOM 847 N N . ARG A 1 110 ? 11.342 0.655 -3.096 1.00 86.31 110 ARG A N 1
ATOM 848 C CA . ARG A 1 110 ? 12.489 1.121 -2.294 1.00 86.31 110 ARG A CA 1
ATOM 849 C C . ARG A 1 110 ? 12.323 2.533 -1.729 1.00 86.31 110 ARG A C 1
ATOM 851 O O . ARG A 1 110 ? 13.017 2.922 -0.795 1.00 86.31 110 ARG A O 1
ATOM 858 N N . ARG A 1 111 ? 11.458 3.359 -2.330 1.00 89.62 111 ARG A N 1
ATOM 859 C CA . ARG A 1 111 ? 11.217 4.731 -1.859 1.00 89.62 111 ARG A CA 1
ATOM 860 C C . ARG A 1 111 ? 10.216 4.754 -0.703 1.00 89.62 111 ARG A C 1
ATOM 862 O O . ARG A 1 111 ? 10.070 5.803 -0.078 1.00 89.62 111 ARG A O 1
ATOM 869 N N . LEU A 1 112 ? 9.564 3.628 -0.415 1.00 92.50 112 LEU A N 1
ATOM 870 C CA . LEU A 1 112 ? 8.653 3.403 0.699 1.00 92.50 112 LEU A CA 1
ATOM 871 C C . LEU A 1 112 ? 9.162 2.211 1.530 1.00 92.50 112 LEU A C 1
ATOM 873 O O . LEU A 1 112 ? 8.591 1.131 1.492 1.00 92.50 112 LEU A O 1
ATOM 877 N N . GLY A 1 113 ? 10.245 2.409 2.290 1.00 86.38 113 GLY A N 1
ATOM 878 C CA . GLY A 1 113 ? 10.975 1.314 2.953 1.00 86.38 113 GLY A CA 1
ATOM 879 C C . GLY A 1 113 ? 10.143 0.398 3.866 1.00 86.38 113 GLY A C 1
ATOM 880 O O . GLY A 1 113 ? 10.459 -0.779 3.977 1.00 86.38 113 GLY A O 1
ATOM 881 N N . GLY A 1 114 ? 9.057 0.896 4.467 1.00 90.19 114 GLY A N 1
ATOM 882 C CA . GLY A 1 114 ? 8.147 0.090 5.293 1.00 90.19 114 GLY A CA 1
ATOM 883 C C . GLY A 1 114 ? 7.034 -0.636 4.525 1.00 90.19 114 GLY A C 1
ATOM 884 O O . GLY A 1 114 ? 6.183 -1.255 5.157 1.00 90.19 114 GLY A O 1
ATOM 885 N N . LEU A 1 115 ? 6.976 -0.533 3.190 1.00 94.12 115 LEU A N 1
ATOM 886 C CA . LEU A 1 115 ? 5.812 -0.965 2.406 1.00 94.12 115 LEU A CA 1
ATOM 887 C C . LEU A 1 115 ? 5.598 -2.479 2.434 1.00 94.12 115 LEU A C 1
ATOM 889 O O . LEU A 1 115 ? 4.467 -2.919 2.613 1.00 94.12 115 LEU A O 1
ATOM 893 N N . ALA A 1 116 ? 6.668 -3.264 2.293 1.00 91.88 116 ALA A N 1
ATOM 894 C CA . ALA A 1 116 ? 6.576 -4.723 2.320 1.00 91.88 116 ALA A CA 1
ATOM 895 C C . ALA A 1 116 ? 6.109 -5.247 3.685 1.00 91.88 116 ALA A C 1
ATOM 897 O O . ALA A 1 116 ? 5.294 -6.160 3.737 1.00 91.88 116 ALA A O 1
ATOM 898 N N . GLN A 1 117 ? 6.571 -4.631 4.778 1.00 92.88 117 GLN A N 1
ATOM 899 C CA . GLN A 1 117 ? 6.097 -4.956 6.121 1.00 92.88 117 GLN A CA 1
ATOM 900 C C . GLN A 1 117 ? 4.630 -4.552 6.305 1.00 92.88 117 GLN A C 1
ATOM 902 O O . GLN A 1 117 ? 3.841 -5.354 6.782 1.00 92.88 117 GLN A O 1
ATOM 907 N N . ALA A 1 118 ? 4.253 -3.343 5.878 1.00 95.81 118 ALA A N 1
ATOM 908 C CA . ALA A 1 118 ? 2.880 -2.844 5.973 1.00 95.81 118 ALA A CA 1
ATOM 909 C C . ALA A 1 118 ? 1.867 -3.675 5.168 1.00 95.81 118 ALA A C 1
ATOM 911 O O . ALA A 1 118 ? 0.705 -3.770 5.542 1.00 95.81 118 ALA A O 1
ATOM 912 N N . ALA A 1 119 ? 2.300 -4.289 4.068 1.00 93.81 119 ALA A N 1
ATOM 913 C CA . ALA A 1 119 ? 1.463 -5.156 3.247 1.00 93.81 119 ALA A CA 1
ATOM 914 C C . ALA A 1 119 ? 1.280 -6.572 3.828 1.00 93.81 119 ALA A C 1
ATOM 916 O O . ALA A 1 119 ? 0.613 -7.394 3.203 1.00 93.81 119 ALA A O 1
ATOM 917 N N . ASP A 1 120 ? 1.861 -6.872 4.992 1.00 92.12 120 ASP A N 1
ATOM 918 C CA . ASP A 1 120 ? 1.826 -8.202 5.586 1.00 92.12 120 ASP A CA 1
ATOM 919 C C . ASP A 1 120 ? 1.183 -8.208 6.976 1.00 92.12 120 ASP A C 1
ATOM 921 O O . ASP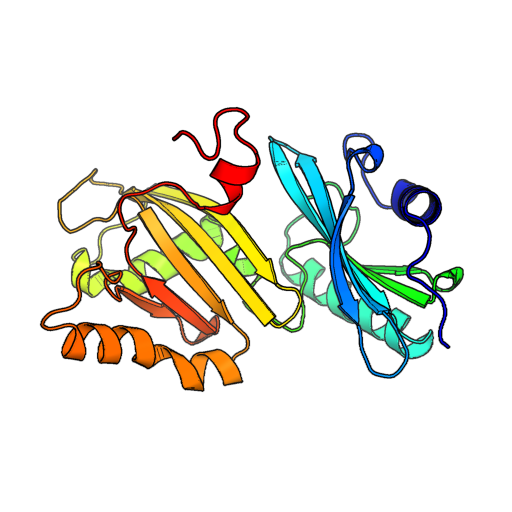 A 1 120 ? 1.703 -7.632 7.933 1.00 92.12 120 ASP A O 1
ATOM 925 N N . GLY A 1 121 ? 0.056 -8.913 7.093 1.00 93.62 121 GLY A N 1
ATOM 926 C CA . GLY A 1 121 ? -0.738 -8.943 8.322 1.00 93.62 121 GLY A CA 1
ATOM 927 C C . GLY A 1 121 ? 0.007 -9.551 9.508 1.00 93.62 121 GLY A C 1
ATOM 928 O O . GLY A 1 121 ? -0.054 -9.013 10.612 1.00 93.62 121 GLY A O 1
ATOM 929 N N . GLY A 1 122 ? 0.777 -10.618 9.279 1.00 93.56 122 GLY A N 1
ATOM 930 C CA . GLY A 1 122 ? 1.559 -11.268 10.333 1.00 93.56 122 GLY A CA 1
ATOM 931 C C . GLY A 1 122 ? 2.655 -10.359 10.891 1.00 93.56 122 GLY A C 1
ATOM 932 O O . GLY A 1 122 ? 2.830 -10.265 12.102 1.00 93.56 122 GLY A O 1
ATOM 933 N N . ALA A 1 123 ? 3.354 -9.629 10.019 1.00 93.69 123 ALA A N 1
ATOM 934 C CA . ALA A 1 123 ? 4.384 -8.674 10.415 1.00 93.69 123 ALA A CA 1
ATOM 935 C C . ALA A 1 123 ? 3.800 -7.399 11.045 1.00 93.69 123 ALA A C 1
ATOM 937 O O . ALA A 1 123 ? 4.471 -6.744 11.846 1.00 93.69 123 ALA A O 1
ATOM 938 N N . MET A 1 124 ? 2.558 -7.044 10.702 1.00 97.19 124 MET A N 1
ATOM 939 C CA . MET A 1 124 ? 1.860 -5.890 11.268 1.00 97.19 124 MET A CA 1
ATOM 940 C C . MET A 1 124 ? 1.144 -6.177 12.589 1.00 97.19 124 MET A C 1
ATOM 942 O O . MET A 1 124 ? 0.867 -5.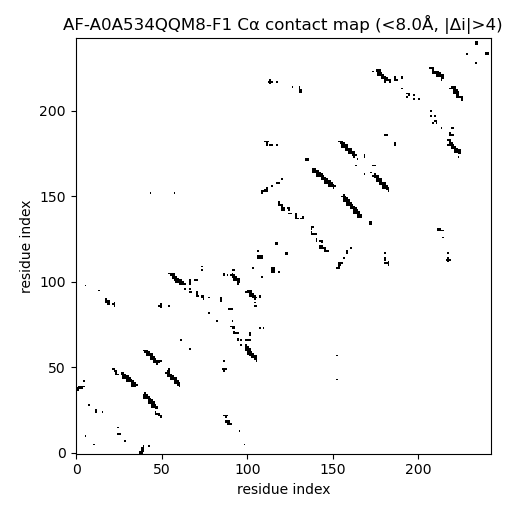220 13.305 1.00 97.19 124 MET A O 1
ATOM 946 N N . ALA A 1 125 ? 0.880 -7.434 12.960 1.00 97.44 125 ALA A N 1
ATOM 947 C CA . ALA A 1 125 ? 0.135 -7.768 14.179 1.00 97.44 125 ALA A CA 1
ATOM 948 C C . ALA A 1 125 ? 0.734 -7.114 15.439 1.00 97.44 125 ALA A C 1
ATOM 950 O O . ALA A 1 125 ? 0.084 -6.283 16.073 1.00 97.44 125 ALA A O 1
ATOM 951 N N . LEU A 1 126 ? 2.007 -7.385 15.746 1.00 97.44 126 LEU A N 1
ATOM 952 C CA . LEU A 1 126 ? 2.676 -6.798 16.918 1.00 97.44 126 LEU A CA 1
ATOM 953 C C . LEU A 1 126 ? 2.838 -5.274 16.811 1.00 97.44 126 LEU A C 1
ATOM 955 O O . LEU A 1 126 ? 2.786 -4.567 17.817 1.00 97.44 126 LEU A O 1
ATOM 959 N N . VAL A 1 127 ? 3.012 -4.755 15.592 1.00 98.00 127 VAL A N 1
ATOM 960 C CA . VAL A 1 127 ? 3.121 -3.310 15.341 1.00 98.00 127 VAL A CA 1
ATOM 961 C C . VAL A 1 127 ? 1.809 -2.605 15.690 1.00 98.00 127 VAL A C 1
ATOM 963 O O . VAL A 1 127 ? 1.821 -1.565 16.348 1.00 98.00 127 VAL A O 1
ATOM 966 N N . LEU A 1 128 ? 0.677 -3.174 15.274 1.00 98.31 128 LEU A N 1
ATOM 967 C CA . LEU A 1 128 ? -0.655 -2.631 15.526 1.00 98.31 128 LEU A CA 1
ATOM 968 C C . LEU A 1 128 ? -1.053 -2.775 16.997 1.00 98.31 128 LEU A C 1
ATOM 970 O O . LEU A 1 128 ? -1.577 -1.818 17.562 1.00 98.31 128 LEU A O 1
ATOM 974 N N . GLU A 1 129 ? -0.754 -3.909 17.639 1.00 97.56 129 GLU A N 1
ATOM 975 C CA . GLU A 1 129 ? -0.942 -4.080 19.088 1.00 97.56 129 GLU A CA 1
ATOM 976 C C . GLU A 1 129 ? -0.215 -2.986 19.877 1.00 97.56 129 GLU A C 1
ATOM 978 O O . GLU A 1 129 ? -0.825 -2.308 20.705 1.00 97.56 129 GLU A O 1
ATOM 983 N N . ALA A 1 130 ? 1.071 -2.764 19.580 1.00 97.56 130 ALA A N 1
ATOM 984 C CA . ALA A 1 130 ? 1.881 -1.754 20.253 1.00 97.56 130 ALA A CA 1
ATOM 985 C C . ALA A 1 130 ? 1.355 -0.333 20.001 1.00 97.56 130 ALA A C 1
ATOM 987 O O . ALA A 1 130 ? 1.192 0.448 20.942 1.00 97.56 130 ALA A O 1
ATOM 988 N N . ALA A 1 131 ? 1.042 -0.000 18.745 1.00 97.06 131 ALA A N 1
ATOM 989 C CA . ALA A 1 131 ? 0.549 1.325 18.380 1.00 97.06 131 ALA A CA 1
ATOM 990 C C . ALA A 1 131 ? -0.825 1.642 19.000 1.00 97.06 131 ALA A C 1
ATOM 992 O O . ALA A 1 131 ? -1.109 2.801 19.301 1.00 97.06 131 ALA A O 1
ATOM 993 N N . LEU A 1 132 ? -1.664 0.625 19.227 1.00 96.81 132 LEU A N 1
ATOM 994 C CA . LEU A 1 132 ? -3.017 0.769 19.775 1.00 96.81 132 LEU A CA 1
ATOM 995 C C . LEU A 1 132 ? -3.105 0.480 21.283 1.00 96.81 132 LEU A C 1
ATOM 997 O O . LEU A 1 132 ? -4.182 0.642 21.861 1.00 96.81 132 LEU A O 1
ATOM 1001 N N . ALA A 1 133 ? -2.004 0.101 21.939 1.00 96.25 133 ALA A N 1
ATOM 1002 C CA . ALA A 1 133 ? -1.996 -0.415 23.311 1.00 96.25 133 ALA A CA 1
ATOM 1003 C C . ALA A 1 133 ? -2.701 0.504 24.321 1.00 96.25 133 ALA A C 1
ATOM 1005 O O . ALA A 1 133 ? -3.480 0.032 25.150 1.00 96.25 133 ALA A O 1
ATOM 1006 N N . LYS A 1 134 ? -2.488 1.826 24.220 1.00 93.94 134 LYS A N 1
ATOM 1007 C CA . LYS A 1 134 ? -3.134 2.821 25.098 1.00 93.94 134 LYS A CA 1
ATOM 1008 C C . LYS A 1 134 ? -4.660 2.807 24.987 1.00 93.94 134 LYS A C 1
ATOM 1010 O O . LYS A 1 134 ? -5.347 3.040 25.976 1.00 93.94 134 LYS A O 1
ATOM 1015 N N . ARG A 1 135 ? -5.192 2.547 23.790 1.00 94.00 135 ARG A N 1
ATOM 1016 C CA . ARG A 1 135 ? -6.636 2.495 23.535 1.00 94.00 135 ARG A CA 1
ATOM 1017 C C . ARG A 1 135 ? -7.219 1.170 24.009 1.00 94.00 135 ARG A C 1
ATOM 1019 O O . ARG A 1 135 ? -8.258 1.151 24.661 1.00 94.00 135 ARG A O 1
ATOM 1026 N N . THR A 1 136 ? -6.552 0.075 23.665 1.00 95.31 136 THR A N 1
ATOM 1027 C CA . THR A 1 136 ? -7.089 -1.287 23.772 1.00 95.31 136 THR A CA 1
ATOM 1028 C C . THR A 1 136 ? -6.783 -1.963 25.105 1.00 95.31 136 THR A C 1
ATOM 1030 O O . THR A 1 136 ? -7.315 -3.040 25.358 1.00 95.31 136 THR A O 1
ATOM 1033 N N . GLY A 1 137 ? -5.945 -1.349 25.949 1.00 94.38 137 GLY A N 1
ATOM 1034 C CA . GLY A 1 137 ? -5.454 -1.968 27.180 1.00 94.38 137 GLY A CA 1
ATOM 1035 C C . GLY A 1 137 ? -4.449 -3.086 26.901 1.00 94.38 137 GLY A C 1
ATOM 1036 O O . GLY A 1 137 ? -4.472 -4.098 27.588 1.00 94.38 137 GLY A O 1
ATOM 1037 N N . ALA A 1 138 ? -3.612 -2.917 25.868 1.00 94.19 138 ALA A N 1
ATOM 1038 C CA . ALA A 1 138 ? -2.646 -3.918 25.397 1.00 94.19 138 ALA A CA 1
ATOM 1039 C C . ALA A 1 138 ? -3.276 -5.276 25.012 1.00 94.19 138 ALA A C 1
ATOM 1041 O O . ALA A 1 138 ? -2.673 -6.332 25.205 1.00 94.19 138 ALA A O 1
ATOM 1042 N N . ALA A 1 139 ? -4.490 -5.245 24.453 1.00 95.94 139 ALA A N 1
ATOM 1043 C CA . ALA A 1 139 ? -5.150 -6.437 23.927 1.00 95.94 139 ALA A CA 1
ATOM 1044 C C . ALA A 1 139 ? -4.353 -7.061 22.768 1.00 95.94 139 ALA A C 1
ATOM 1046 O O . ALA A 1 139 ? -3.641 -6.361 22.045 1.00 95.94 139 ALA A O 1
ATOM 1047 N N . ARG A 1 140 ? -4.518 -8.374 22.575 1.00 97.94 140 ARG A N 1
ATOM 1048 C CA . ARG A 1 140 ? -3.851 -9.144 21.517 1.00 97.94 140 ARG A CA 1
ATOM 1049 C C . ARG A 1 140 ? -4.732 -9.333 20.285 1.00 97.94 140 ARG A C 1
ATOM 1051 O O . ARG A 1 140 ? -5.952 -9.486 20.395 1.00 97.94 140 ARG A O 1
ATOM 1058 N N . LEU A 1 141 ? -4.103 -9.362 19.117 1.00 98.06 141 LEU A N 1
ATOM 1059 C CA . LEU A 1 141 ? -4.720 -9.678 17.836 1.00 98.06 141 LEU A CA 1
ATOM 1060 C C . LEU A 1 141 ? -4.617 -11.184 17.569 1.00 98.06 141 LEU A C 1
ATOM 1062 O O . LEU A 1 141 ? -3.554 -11.782 17.690 1.00 98.06 141 LEU A O 1
ATOM 1066 N N . ALA A 1 142 ? -5.732 -11.786 17.168 1.00 97.62 142 ALA A N 1
ATOM 1067 C CA . ALA A 1 142 ? -5.789 -13.139 16.624 1.00 97.62 142 ALA A CA 1
ATOM 1068 C C . ALA A 1 142 ? -5.550 -13.161 15.104 1.00 97.62 142 ALA A C 1
ATOM 1070 O O . ALA A 1 142 ? -5.141 -14.183 14.559 1.00 97.62 142 ALA A O 1
ATOM 1071 N N . GLY A 1 143 ? -5.793 -12.045 14.407 1.00 96.56 143 GLY A N 1
ATOM 1072 C CA . GLY A 1 143 ? -5.607 -11.958 12.962 1.00 96.56 143 GLY A CA 1
ATOM 1073 C C . GLY A 1 143 ? -5.620 -10.527 12.435 1.00 96.56 143 GLY A C 1
ATOM 1074 O O . GLY A 1 143 ? -6.243 -9.638 13.022 1.00 96.56 143 GLY A O 1
ATOM 1075 N N . VAL A 1 144 ? -4.926 -10.326 11.313 1.00 98.06 144 VAL A N 1
ATOM 1076 C CA . VAL A 1 144 ? -4.844 -9.048 10.597 1.00 98.06 144 VAL A CA 1
ATOM 1077 C C . VAL A 1 144 ? -5.035 -9.300 9.103 1.00 98.06 144 VAL A C 1
ATOM 1079 O O . VAL A 1 144 ? -4.144 -9.827 8.435 1.00 98.06 144 VAL A O 1
ATOM 1082 N N . GLY A 1 145 ? -6.197 -8.910 8.585 1.00 95.88 145 GLY A N 1
ATOM 1083 C CA . GLY A 1 145 ? -6.423 -8.738 7.152 1.00 95.88 145 GLY A CA 1
ATOM 1084 C C . GLY A 1 145 ? -5.765 -7.447 6.673 1.00 95.88 145 GLY A C 1
ATOM 1085 O O . GLY A 1 145 ? -5.726 -6.464 7.413 1.00 95.88 145 GLY A O 1
ATOM 1086 N N . VAL A 1 146 ? -5.217 -7.446 5.457 1.00 94.19 146 VAL A N 1
ATOM 1087 C CA . VAL A 1 146 ? -4.526 -6.281 4.888 1.00 94.19 146 VAL A CA 1
ATOM 1088 C C . VAL A 1 146 ? -4.990 -6.034 3.466 1.00 94.19 146 VAL A C 1
ATOM 1090 O O . VAL A 1 146 ? -4.775 -6.877 2.597 1.00 94.19 146 VAL A O 1
ATOM 1093 N N . ASP A 1 147 ? -5.489 -4.825 3.223 1.00 92.06 147 ASP A N 1
ATOM 1094 C CA . ASP A 1 147 ? -5.831 -4.343 1.892 1.00 92.06 147 ASP A CA 1
ATOM 1095 C C . ASP A 1 147 ? -5.095 -3.045 1.567 1.00 92.06 147 ASP A C 1
ATOM 1097 O O . ASP A 1 147 ? -5.204 -2.029 2.260 1.00 92.06 147 ASP A O 1
ATOM 1101 N N . ALA A 1 148 ? -4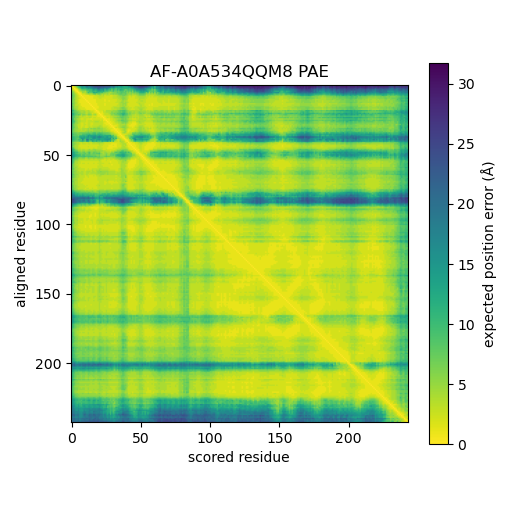.363 -3.044 0.454 1.00 92.19 148 ALA A N 1
ATOM 1102 C CA . ALA A 1 148 ? -3.812 -1.822 -0.118 1.00 92.19 148 ALA A CA 1
ATOM 1103 C C . ALA A 1 148 ? -4.917 -1.076 -0.883 1.00 92.19 148 ALA A C 1
ATOM 1105 O O . ALA A 1 148 ? -5.168 -1.334 -2.061 1.00 92.19 148 ALA A O 1
ATOM 1106 N N . VAL A 1 149 ? -5.564 -0.130 -0.202 1.00 91.06 149 VAL A N 1
ATOM 1107 C CA . VAL A 1 149 ? -6.686 0.669 -0.723 1.00 91.06 149 VAL A CA 1
ATOM 1108 C C . VAL A 1 149 ? -6.228 1.627 -1.814 1.00 91.06 149 VAL A C 1
ATOM 1110 O O . VAL A 1 149 ? -6.904 1.816 -2.822 1.00 91.06 149 VAL A O 1
ATOM 1113 N N . ARG A 1 150 ? -5.075 2.277 -1.617 1.00 90.88 150 ARG A N 1
ATOM 1114 C CA . ARG A 1 150 ? -4.543 3.214 -2.610 1.00 90.88 150 ARG A CA 1
ATOM 1115 C C . ARG A 1 150 ? -3.035 3.278 -2.579 1.00 90.88 150 ARG A C 1
ATOM 1117 O O . ARG A 1 150 ? -2.448 3.793 -1.630 1.00 90.88 150 ARG A O 1
ATOM 1124 N N . TYR A 1 151 ? -2.417 2.898 -3.685 1.00 93.31 151 TYR A N 1
ATOM 1125 C CA . TYR A 1 151 ? -0.978 2.984 -3.864 1.00 93.31 151 TYR A CA 1
ATOM 1126 C C . TYR A 1 151 ? -0.613 4.119 -4.828 1.00 93.31 151 TYR A C 1
ATOM 1128 O O . TYR A 1 151 ? -1.149 4.235 -5.925 1.00 93.31 151 TYR A O 1
ATOM 1136 N N . LYS A 1 152 ? 0.293 5.006 -4.403 1.00 93.56 152 LYS A N 1
ATOM 1137 C CA . LYS A 1 152 ? 0.925 6.013 -5.263 1.00 93.56 152 LYS A CA 1
ATOM 1138 C C . LYS A 1 152 ? 2.427 5.738 -5.286 1.00 93.56 152 LYS A C 1
ATOM 1140 O O . LYS A 1 152 ? 3.100 6.123 -4.319 1.00 93.56 152 LYS A O 1
ATOM 1145 N N . PRO A 1 153 ? 2.953 5.131 -6.366 1.00 92.62 153 PRO A N 1
ATOM 1146 C CA . PRO A 1 153 ? 4.338 4.693 -6.448 1.00 92.62 153 PRO A CA 1
ATOM 1147 C C . PRO A 1 153 ? 5.345 5.738 -5.998 1.00 92.62 153 PRO A C 1
ATOM 1149 O O . PRO A 1 153 ? 5.290 6.910 -6.384 1.00 92.62 153 PRO A O 1
ATOM 1152 N N . ALA A 1 154 ? 6.286 5.300 -5.178 1.00 91.12 154 ALA A N 1
ATOM 1153 C CA . ALA A 1 154 ? 7.301 6.077 -4.500 1.00 91.12 154 ALA A CA 1
ATOM 1154 C C . ALA A 1 154 ? 6.777 7.261 -3.687 1.00 91.12 154 ALA A C 1
ATOM 1156 O O . ALA A 1 154 ? 7.571 8.141 -3.382 1.00 91.12 154 ALA A O 1
ATOM 1157 N N . ARG A 1 155 ? 5.485 7.397 -3.387 1.00 93.12 155 ARG A N 1
ATOM 1158 C CA . ARG A 1 155 ? 4.950 8.579 -2.687 1.00 93.12 155 ARG A CA 1
ATOM 1159 C C . ARG A 1 155 ? 4.281 8.203 -1.382 1.00 93.12 155 ARG A C 1
ATOM 1161 O O . ARG A 1 155 ? 4.653 8.755 -0.346 1.00 93.12 155 ARG A O 1
ATOM 1168 N N . LYS A 1 156 ? 3.279 7.328 -1.453 1.00 95.75 156 LYS A N 1
ATOM 1169 C CA . LYS A 1 156 ? 2.498 6.875 -0.300 1.00 95.75 156 LYS A CA 1
ATOM 1170 C C . LYS A 1 156 ? 1.661 5.645 -0.635 1.00 95.75 156 LYS A C 1
ATOM 1172 O O . LYS A 1 156 ? 1.314 5.444 -1.797 1.00 95.75 156 LYS A O 1
ATOM 1177 N N . CYS A 1 157 ? 1.272 4.907 0.394 1.00 97.00 157 CYS A N 1
ATOM 1178 C CA . CYS A 1 157 ? 0.264 3.859 0.324 1.00 97.00 157 CYS A CA 1
ATOM 1179 C C . CYS A 1 157 ? -0.758 4.054 1.450 1.00 97.00 157 CYS A C 1
ATOM 1181 O O . CYS A 1 157 ? -0.384 4.408 2.568 1.00 97.00 157 CYS A O 1
ATOM 1183 N N . LEU A 1 158 ? -2.038 3.874 1.138 1.00 96.44 158 LEU A N 1
ATOM 1184 C CA . LEU A 1 158 ? -3.122 3.780 2.106 1.00 96.44 158 LEU A CA 1
ATOM 1185 C C . LEU A 1 158 ? -3.493 2.308 2.257 1.00 96.44 158 LEU A C 1
ATOM 1187 O O . LEU A 1 158 ? -3.856 1.673 1.267 1.00 96.44 158 LEU A O 1
ATOM 1191 N N . PHE A 1 159 ? -3.420 1.814 3.485 1.00 97.19 159 PHE A N 1
ATOM 1192 C CA . PHE A 1 159 ? -3.841 0.480 3.877 1.00 97.19 159 PHE A CA 1
ATOM 1193 C C . PHE A 1 159 ? -5.133 0.539 4.682 1.00 97.19 159 PHE A C 1
ATOM 1195 O O . PHE A 1 159 ? -5.367 1.500 5.421 1.00 97.19 159 PHE A O 1
ATOM 1202 N N . ARG A 1 160 ? -5.932 -0.512 4.544 1.00 96.38 160 ARG A N 1
ATOM 1203 C CA . ARG A 1 160 ? -6.997 -0.900 5.458 1.00 96.38 160 ARG A CA 1
ATOM 1204 C C . ARG A 1 160 ? -6.545 -2.183 6.148 1.00 96.38 160 ARG A C 1
ATOM 1206 O O . ARG A 1 160 ? -6.099 -3.112 5.478 1.00 96.38 160 ARG A O 1
ATOM 1213 N N . TYR A 1 161 ? -6.647 -2.198 7.467 1.00 98.19 161 TYR A N 1
ATOM 1214 C CA . TYR A 1 161 ? -6.431 -3.378 8.284 1.00 98.19 161 TYR A CA 1
ATOM 1215 C C . TYR A 1 161 ? -7.749 -3.802 8.909 1.00 98.19 161 TYR A C 1
ATOM 1217 O O . TYR A 1 161 ? -8.345 -3.017 9.650 1.00 98.19 161 TYR A O 1
ATOM 1225 N N . ASP A 1 162 ? -8.170 -5.031 8.638 1.00 97.50 162 ASP A N 1
ATOM 1226 C CA . ASP A 1 162 ? -9.293 -5.670 9.319 1.00 97.50 162 ASP A CA 1
ATOM 1227 C C . ASP A 1 162 ? -8.731 -6.513 10.474 1.00 97.50 162 ASP A C 1
ATOM 1229 O O . ASP A 1 162 ? -7.910 -7.412 10.280 1.00 97.50 162 ASP A O 1
ATOM 1233 N N . LEU A 1 163 ? -9.110 -6.161 11.700 1.00 98.19 163 LEU A N 1
ATOM 1234 C CA . LEU A 1 163 ? -8.509 -6.646 12.937 1.00 98.19 163 LEU A CA 1
ATOM 1235 C C . LEU A 1 163 ? -9.440 -7.627 13.639 1.00 98.19 163 LEU A C 1
ATOM 1237 O O . LEU A 1 163 ? -10.570 -7.289 13.991 1.00 98.19 163 LEU A O 1
ATOM 1241 N N . THR A 1 164 ? -8.928 -8.821 13.921 1.00 98.19 164 THR A N 1
ATOM 1242 C CA . THR A 1 164 ? -9.599 -9.796 14.786 1.00 98.19 164 THR A CA 1
ATOM 1243 C C . THR A 1 164 ? -8.878 -9.832 16.126 1.00 98.19 164 THR A C 1
ATOM 1245 O O . THR A 1 164 ? -7.686 -10.125 16.176 1.00 98.19 164 THR A O 1
ATOM 1248 N N . TRP A 1 165 ? -9.583 -9.526 17.215 1.00 97.81 165 TRP A N 1
ATOM 1249 C CA . TRP A 1 165 ? -9.029 -9.499 18.575 1.00 97.81 165 TRP A CA 1
ATOM 1250 C C . TRP A 1 165 ? -9.223 -10.848 19.270 1.00 97.81 165 TRP A C 1
ATOM 1252 O O . TRP A 1 165 ? -10.292 -11.442 19.151 1.00 97.81 165 TRP A O 1
ATOM 1262 N N . ALA A 1 166 ? -8.215 -11.309 20.016 1.00 97.12 166 ALA A N 1
ATOM 1263 C CA . ALA A 1 166 ? -8.236 -12.620 20.674 1.00 97.12 166 ALA A CA 1
ATOM 1264 C C . ALA A 1 166 ? -9.387 -12.761 21.686 1.00 97.12 166 ALA A C 1
ATOM 1266 O O . ALA A 1 166 ? -10.101 -13.757 21.680 1.00 97.12 166 ALA A O 1
ATOM 1267 N N . ASP A 1 167 ? -9.630 -11.718 22.481 1.00 93.31 167 ASP A N 1
ATOM 1268 C CA . ASP A 1 167 ? -10.707 -11.681 23.481 1.00 93.31 167 ASP A CA 1
ATOM 1269 C C . ASP A 1 167 ? -12.039 -11.157 22.903 1.00 93.31 167 ASP A C 1
ATOM 1271 O O . ASP A 1 167 ? -12.887 -10.647 23.639 1.00 93.31 167 ASP A O 1
ATOM 1275 N N . GLY A 1 168 ? -12.192 -11.169 21.577 1.00 92.50 168 GLY A N 1
ATOM 1276 C CA . GLY A 1 168 ? -13.386 -10.688 20.889 1.00 92.50 168 GLY A CA 1
ATOM 1277 C C . GLY A 1 168 ? -13.546 -9.157 20.824 1.00 92.50 168 GLY A C 1
ATOM 1278 O O . GLY A 1 168 ? -12.693 -8.385 21.295 1.00 92.50 168 GLY A O 1
ATOM 1279 N N . PRO A 1 169 ? -14.640 -8.692 20.190 1.00 91.38 169 PRO A N 1
ATOM 1280 C CA . PRO A 1 169 ? -14.905 -7.275 19.966 1.00 91.38 169 PRO A CA 1
ATOM 1281 C C . PRO A 1 169 ? -15.197 -6.531 21.274 1.00 91.38 169 PRO A C 1
ATOM 1283 O O . PRO A 1 169 ? -15.814 -7.058 22.194 1.00 91.38 169 PRO A O 1
ATOM 1286 N N . ALA A 1 170 ? -14.779 -5.269 21.342 1.00 91.31 170 ALA A N 1
ATOM 1287 C CA . ALA A 1 170 ? -15.112 -4.357 22.434 1.00 91.31 170 ALA A CA 1
ATOM 1288 C C . ALA A 1 170 ? -15.116 -2.909 21.914 1.00 91.31 170 ALA A C 1
ATOM 1290 O O . ALA A 1 170 ? -14.399 -2.625 20.954 1.00 91.31 170 ALA A O 1
ATOM 1291 N N . PRO A 1 171 ? -15.813 -1.954 22.559 1.00 89.44 171 PRO A N 1
ATOM 1292 C CA . PRO A 1 171 ? -15.887 -0.566 22.079 1.00 89.44 171 PRO A CA 1
ATOM 1293 C C . PRO A 1 171 ? -14.524 0.108 21.843 1.00 89.44 171 PRO A C 1
ATOM 1295 O O . PRO A 1 171 ? -14.373 0.947 20.959 1.00 89.44 171 PRO A O 1
ATOM 1298 N N . ARG A 1 172 ? -13.498 -0.269 22.619 1.00 93.00 172 ARG A N 1
ATOM 1299 C CA . ARG A 1 172 ? -12.130 0.261 22.484 1.00 93.00 172 ARG A CA 1
ATOM 1300 C C . ARG A 1 172 ? -11.238 -0.528 21.519 1.00 93.00 172 ARG A C 1
ATOM 1302 O O . ARG A 1 172 ? -10.105 -0.119 21.280 1.00 93.00 172 ARG A O 1
ATOM 1309 N N . ARG A 1 173 ? -11.731 -1.637 20.968 1.00 94.94 173 ARG A N 1
ATOM 1310 C CA . ARG A 1 173 ? -11.018 -2.551 20.071 1.00 94.94 173 ARG A CA 1
ATOM 1311 C C . ARG A 1 173 ? -11.564 -2.375 18.651 1.00 94.94 173 ARG A C 1
ATOM 1313 O O . ARG A 1 173 ? -12.580 -2.981 18.318 1.00 94.94 173 ARG A O 1
ATOM 1320 N N . PRO A 1 174 ? -10.951 -1.509 17.825 1.00 95.19 174 PRO A N 1
ATOM 1321 C CA . PRO A 1 174 ? -11.462 -1.251 16.486 1.00 95.19 174 PRO A CA 1
ATOM 1322 C C . PRO A 1 174 ? -11.386 -2.521 15.637 1.00 95.19 174 PRO A C 1
ATOM 1324 O O . PRO A 1 174 ? -10.357 -3.194 15.629 1.00 95.19 174 PRO A O 1
ATOM 1327 N N . ALA A 1 175 ? -12.459 -2.825 14.907 1.00 96.38 175 ALA A N 1
ATOM 1328 C CA . ALA A 1 175 ? -12.453 -3.886 13.900 1.00 96.38 175 ALA A CA 1
ATOM 1329 C C . ALA A 1 175 ? -11.703 -3.463 12.628 1.00 96.38 175 ALA A C 1
ATOM 1331 O O . ALA A 1 175 ? -11.184 -4.312 11.917 1.00 96.38 175 ALA A O 1
ATOM 1332 N N . VAL A 1 1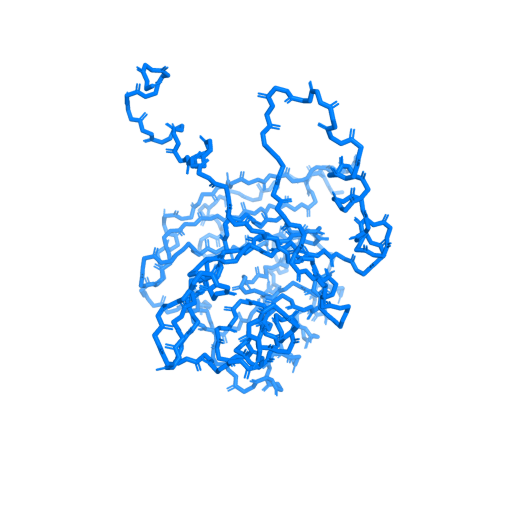76 ? -11.621 -2.156 12.350 1.00 97.00 176 VAL A N 1
ATOM 1333 C CA . VAL A 1 176 ? -10.951 -1.611 11.163 1.00 97.00 176 VAL A CA 1
ATOM 1334 C C . VAL A 1 176 ? -10.044 -0.450 11.548 1.00 97.00 176 VAL A C 1
ATOM 1336 O O . VAL A 1 176 ? -10.452 0.463 12.272 1.00 97.00 176 VAL A O 1
ATOM 1339 N N . VAL A 1 177 ? -8.821 -0.461 11.022 1.00 97.75 177 VAL A N 1
ATOM 1340 C CA . VAL A 1 177 ? -7.859 0.641 11.136 1.00 97.75 177 VAL A CA 1
ATOM 1341 C C . VAL A 1 177 ? -7.330 0.991 9.756 1.00 97.75 177 VAL A C 1
ATOM 1343 O O . VAL A 1 177 ? -6.888 0.122 9.010 1.00 97.75 177 VAL A O 1
ATOM 1346 N N . TYR A 1 178 ? -7.328 2.278 9.421 1.00 97.81 178 TYR A N 1
ATOM 1347 C CA . TYR A 1 178 ? -6.652 2.766 8.228 1.00 97.81 178 TYR A CA 1
ATOM 1348 C C . TYR A 1 178 ? -5.251 3.244 8.569 1.00 97.81 178 TYR A C 1
ATOM 1350 O O . TYR A 1 178 ? -5.003 3.807 9.636 1.00 97.81 178 TYR A O 1
ATOM 1358 N N . ALA A 1 179 ? -4.331 3.048 7.631 1.00 97.81 179 ALA A N 1
ATOM 1359 C CA . ALA A 1 179 ? -2.955 3.466 7.795 1.00 97.81 179 ALA A CA 1
ATOM 1360 C C . ALA A 1 179 ? -2.402 4.123 6.539 1.00 97.81 179 ALA A C 1
ATOM 1362 O O . ALA A 1 179 ? -2.422 3.559 5.446 1.00 97.81 179 ALA A O 1
ATOM 1363 N N . LYS A 1 180 ? -1.848 5.321 6.696 1.00 97.88 180 LYS A N 1
ATOM 1364 C CA . LYS A 1 180 ? -1.170 6.041 5.619 1.00 97.88 180 LYS A CA 1
ATOM 1365 C C . LYS A 1 180 ? 0.330 5.919 5.819 1.00 97.88 180 LYS A C 1
ATOM 1367 O O . LYS A 1 180 ? 0.899 6.595 6.671 1.00 97.88 180 LYS A O 1
ATOM 1372 N N . LEU A 1 181 ? 0.962 5.103 4.985 1.00 98.00 181 LEU A N 1
ATOM 1373 C CA . LEU A 1 181 ? 2.411 5.015 4.868 1.00 98.00 181 LEU A CA 1
ATOM 1374 C C . LEU A 1 181 ? 2.902 6.048 3.853 1.00 98.00 181 LEU A C 1
ATOM 1376 O O . LEU A 1 181 ? 2.372 6.150 2.743 1.00 98.00 181 LEU A O 1
ATOM 1380 N N . ALA A 1 182 ? 3.931 6.811 4.202 1.00 96.94 182 ALA A N 1
ATOM 1381 C CA . ALA A 1 182 ? 4.549 7.786 3.311 1.00 96.94 182 ALA A CA 1
ATOM 1382 C C . ALA A 1 182 ? 6.076 7.735 3.403 1.00 96.94 182 ALA A C 1
ATOM 1384 O O . ALA A 1 182 ? 6.650 7.133 4.307 1.00 96.94 182 ALA A O 1
ATOM 1385 N N . ARG A 1 183 ? 6.758 8.419 2.475 1.00 95.12 183 ARG A N 1
ATOM 1386 C CA . ARG A 1 183 ? 8.195 8.694 2.637 1.00 95.12 183 ARG A CA 1
ATOM 1387 C C . ARG A 1 183 ? 8.458 9.334 3.998 1.00 95.12 183 ARG A C 1
ATOM 1389 O O . ARG A 1 183 ? 7.704 10.225 4.385 1.00 95.12 183 ARG A O 1
ATOM 1396 N N . ARG A 1 184 ? 9.574 8.978 4.640 1.00 92.38 184 ARG A N 1
ATOM 1397 C CA . ARG A 1 184 ? 9.956 9.477 5.971 1.00 92.38 184 ARG A CA 1
ATOM 1398 C C . ARG A 1 184 ? 9.840 11.000 6.103 1.00 92.38 184 ARG A C 1
ATOM 1400 O O . ARG A 1 184 ? 9.096 11.475 6.949 1.00 92.38 184 ARG A O 1
ATOM 1407 N N . THR A 1 185 ? 10.443 11.747 5.179 1.00 93.06 185 THR A N 1
ATOM 1408 C CA . THR A 1 185 ? 10.393 13.222 5.171 1.00 93.06 185 THR A CA 1
ATOM 1409 C C . THR A 1 185 ? 8.978 13.788 5.038 1.00 93.06 185 THR A C 1
ATOM 1411 O O . THR A 1 185 ? 8.670 14.855 5.566 1.00 93.06 185 THR A O 1
ATOM 1414 N N . LYS A 1 186 ? 8.088 13.094 4.315 1.00 94.12 186 LYS A N 1
ATOM 1415 C CA . LYS A 1 186 ? 6.683 13.495 4.195 1.00 94.12 186 LYS A CA 1
ATOM 1416 C C . LYS A 1 186 ? 5.915 13.147 5.465 1.00 94.12 186 LYS A C 1
ATOM 1418 O O . LYS A 1 186 ? 5.147 13.987 5.913 1.00 94.12 186 LYS A O 1
ATOM 1423 N N . PHE A 1 187 ? 6.128 11.952 6.013 1.00 95.44 187 PHE A N 1
ATOM 1424 C CA . PHE A 1 187 ? 5.537 11.512 7.272 1.00 95.44 187 PHE A CA 1
ATOM 1425 C C . PHE A 1 187 ? 5.868 12.490 8.403 1.00 95.44 187 PHE A C 1
ATOM 1427 O O . PHE A 1 187 ? 4.946 13.033 8.997 1.00 95.44 187 PHE A O 1
ATOM 1434 N N . GLU A 1 188 ? 7.146 12.801 8.620 1.00 95.25 188 GLU A N 1
ATOM 1435 C CA . GLU A 1 188 ? 7.597 13.732 9.666 1.00 95.25 188 GLU A CA 1
ATOM 1436 C C . GLU A 1 188 ? 6.914 15.095 9.559 1.00 95.25 188 GLU A C 1
ATOM 1438 O O . GLU A 1 188 ? 6.459 15.640 10.557 1.00 95.25 188 GLU A O 1
ATOM 1443 N N . ARG A 1 189 ? 6.759 15.612 8.335 1.00 95.25 189 ARG A N 1
ATOM 1444 C CA . ARG A 1 189 ? 6.085 16.892 8.094 1.00 95.25 189 ARG A CA 1
ATOM 1445 C C . ARG A 1 189 ? 4.579 16.848 8.358 1.00 95.25 189 ARG A C 1
ATOM 1447 O O . ARG A 1 189 ? 3.985 17.894 8.583 1.00 95.25 189 ARG A O 1
ATOM 1454 N N . THR A 1 190 ? 3.933 15.689 8.218 1.00 94.00 190 THR A N 1
ATOM 1455 C CA . THR A 1 190 ? 2.462 15.608 8.208 1.00 94.00 190 THR A CA 1
ATOM 1456 C C . THR A 1 190 ? 1.834 14.810 9.338 1.00 94.00 190 THR A C 1
ATOM 1458 O O . THR A 1 190 ? 0.612 14.812 9.418 1.00 94.00 190 THR A O 1
ATOM 1461 N N . ARG A 1 191 ? 2.620 14.121 10.172 1.00 92.69 191 ARG A N 1
ATOM 1462 C CA . ARG A 1 191 ? 2.109 13.157 11.162 1.00 92.69 191 ARG A CA 1
ATOM 1463 C C . ARG A 1 191 ? 1.173 13.762 12.212 1.00 92.69 191 ARG A C 1
ATOM 1465 O O . ARG A 1 191 ? 0.320 13.052 12.719 1.00 92.69 191 ARG A O 1
ATOM 1472 N N . ASP A 1 192 ? 1.304 15.058 12.486 1.00 92.81 192 ASP A N 1
ATOM 1473 C CA . ASP A 1 192 ? 0.507 15.746 13.509 1.00 92.81 192 ASP A CA 1
ATOM 1474 C C . ASP A 1 192 ? -0.678 16.529 12.909 1.00 92.81 192 ASP A C 1
ATOM 1476 O O . ASP A 1 192 ? -1.541 17.012 13.641 1.00 92.81 192 ASP A O 1
ATOM 1480 N N . ILE A 1 193 ? -0.765 16.627 11.573 1.00 94.12 193 ILE A N 1
ATOM 1481 C CA . ILE A 1 193 ? -1.765 17.464 10.887 1.00 94.12 193 ILE A CA 1
ATOM 1482 C C . ILE A 1 193 ? -3.190 16.986 11.175 1.00 94.12 193 ILE A C 1
ATOM 1484 O O . ILE A 1 193 ? -4.055 17.817 11.426 1.00 94.12 193 ILE A O 1
ATOM 1488 N N . LEU A 1 194 ? -3.466 15.677 11.149 1.00 93.75 194 LEU A N 1
ATOM 1489 C CA . LEU A 1 194 ? -4.823 15.179 11.408 1.00 93.75 194 LEU A CA 1
ATOM 1490 C C . LEU A 1 194 ? -5.272 15.496 12.839 1.00 93.75 194 LEU A C 1
ATOM 1492 O O . LEU A 1 194 ? -6.401 15.936 13.042 1.00 93.75 194 LEU A O 1
ATOM 1496 N N . GLY A 1 195 ? -4.379 15.318 13.816 1.00 91.94 195 GLY A N 1
ATOM 1497 C CA . GLY A 1 195 ? -4.650 15.669 15.209 1.00 91.94 195 GLY A CA 1
ATOM 1498 C C . GLY A 1 195 ? -4.942 17.159 15.379 1.00 91.94 195 GLY A C 1
ATOM 1499 O O . GLY A 1 195 ? -5.930 17.517 16.017 1.00 91.94 195 GLY A O 1
ATOM 1500 N N . GLN A 1 196 ? -4.143 18.018 14.741 1.00 93.06 196 GLN A N 1
ATOM 1501 C CA . GLN A 1 196 ? -4.349 19.469 14.742 1.00 93.06 196 GLN A CA 1
ATOM 1502 C C . GLN A 1 196 ? -5.676 19.865 14.082 1.00 93.06 196 GLN A C 1
ATOM 1504 O O . GLN A 1 196 ? -6.434 20.644 14.654 1.00 93.06 196 GLN A O 1
ATOM 1509 N N . LEU A 1 197 ? -5.991 19.296 12.912 1.00 92.44 197 LEU A N 1
ATOM 1510 C CA . LEU A 1 197 ? -7.255 19.549 12.217 1.00 92.44 197 LEU A CA 1
ATOM 1511 C C . LEU A 1 197 ? -8.453 19.122 13.062 1.00 92.44 197 LEU A C 1
ATOM 1513 O O . LEU A 1 197 ? -9.420 19.867 13.152 1.00 92.44 197 LEU A O 1
ATOM 1517 N N . ARG A 1 198 ? -8.384 17.957 13.716 1.00 91.25 198 ARG A N 1
ATOM 1518 C CA . ARG A 1 198 ? -9.469 17.465 14.572 1.00 91.25 198 ARG A CA 1
ATOM 1519 C C . ARG A 1 198 ? -9.663 18.328 15.818 1.00 91.25 198 ARG A C 1
ATOM 1521 O O . ARG A 1 198 ? -10.800 18.575 16.199 1.00 91.25 198 ARG A O 1
ATOM 1528 N N . ALA A 1 199 ? -8.582 18.820 16.423 1.00 90.62 199 ALA A N 1
ATOM 1529 C CA . ALA A 1 199 ? -8.663 19.756 17.546 1.00 90.62 199 ALA A CA 1
ATOM 1530 C C . ALA A 1 199 ? -9.299 21.101 17.143 1.00 90.62 199 ALA A C 1
ATOM 1532 O O . ALA A 1 199 ? -9.979 21.725 17.951 1.00 90.62 199 ALA A O 1
ATOM 1533 N N . ALA A 1 200 ? -9.116 21.518 15.888 1.00 90.00 200 ALA A N 1
ATOM 1534 C CA . ALA A 1 200 ? -9.699 22.731 15.319 1.00 90.00 200 ALA A CA 1
ATOM 1535 C C . ALA A 1 200 ? -11.044 22.501 14.595 1.00 90.00 200 ALA A C 1
ATOM 1537 O O . ALA A 1 200 ? -11.583 23.434 14.007 1.00 90.00 200 ALA A O 1
ATOM 1538 N N . ALA A 1 201 ? -11.599 21.284 14.618 1.00 86.00 201 ALA A N 1
ATOM 1539 C CA . ALA A 1 201 ? -12.738 20.881 13.784 1.00 86.00 201 ALA A CA 1
ATOM 1540 C C . ALA A 1 201 ? -14.108 21.418 14.239 1.00 86.00 201 ALA A C 1
ATOM 1542 O O . ALA A 1 201 ? -15.135 21.017 13.688 1.00 86.00 201 ALA A O 1
ATOM 1543 N N . GLY A 1 202 ? -14.151 22.291 15.250 1.00 83.81 202 GLY A N 1
ATOM 1544 C CA . GLY A 1 202 ? -15.397 22.878 15.738 1.00 83.81 202 GLY A CA 1
ATOM 1545 C C . GLY A 1 202 ? -16.171 23.558 14.606 1.00 83.81 202 GLY A C 1
ATOM 1546 O O . GLY A 1 202 ? -15.654 24.464 13.960 1.00 83.81 202 GLY A O 1
ATOM 1547 N N . GLY A 1 203 ? -17.406 23.110 14.361 1.00 81.38 203 GLY A N 1
ATOM 1548 C CA . GLY A 1 203 ? -18.289 23.679 13.337 1.00 81.38 203 GLY A CA 1
ATOM 1549 C C . GLY A 1 203 ? -18.105 23.137 11.914 1.00 81.38 203 GLY A C 1
ATOM 1550 O O . GLY A 1 203 ? -18.741 23.654 10.997 1.00 81.38 203 GLY A O 1
ATOM 1551 N N . LEU A 1 204 ? -17.279 22.106 11.693 1.00 85.19 204 LEU A N 1
ATOM 1552 C CA . LEU A 1 204 ? -17.236 21.432 10.391 1.00 85.19 204 LEU A CA 1
ATOM 1553 C C . LEU A 1 204 ? -18.527 20.641 10.138 1.00 85.19 204 LEU A C 1
ATOM 1555 O O . LEU A 1 204 ? -19.034 19.949 11.015 1.00 85.19 204 LEU A O 1
ATOM 1559 N N . VAL A 1 205 ? -19.019 20.698 8.899 1.00 88.25 205 VAL A N 1
ATOM 1560 C CA . VAL A 1 205 ? -20.199 19.942 8.431 1.00 88.25 205 VAL A CA 1
ATOM 1561 C C . VAL A 1 205 ? -19.876 18.494 8.036 1.00 88.25 205 VAL A C 1
ATOM 1563 O O . VAL A 1 205 ? -20.733 17.791 7.510 1.00 88.25 205 VAL A O 1
ATOM 1566 N N . PHE A 1 206 ? -18.633 18.053 8.235 1.00 85.12 206 PHE A N 1
ATOM 1567 C CA . PHE A 1 206 ? -18.166 16.716 7.883 1.00 85.12 206 PHE A CA 1
ATOM 1568 C C . PHE A 1 206 ? -17.268 16.138 8.976 1.00 85.12 206 PHE A C 1
ATOM 1570 O O . PHE A 1 206 ? -16.578 16.866 9.695 1.00 85.12 206 PHE A O 1
ATOM 1577 N N . GLU A 1 207 ? -17.257 14.812 9.075 1.00 89.69 207 GLU A N 1
ATOM 1578 C CA . GLU A 1 207 ? -16.454 14.094 10.058 1.00 89.69 207 GLU A CA 1
ATOM 1579 C C . GLU A 1 207 ? -14.994 13.947 9.611 1.00 89.69 207 GLU A C 1
ATOM 1581 O O . GLU A 1 207 ? -14.684 13.701 8.443 1.00 89.69 207 GLU A O 1
ATOM 1586 N N . LEU A 1 208 ? -14.081 14.057 10.577 1.00 92.75 208 LEU A N 1
ATOM 1587 C CA . LEU A 1 208 ? -12.669 13.729 10.409 1.00 92.75 208 LEU A CA 1
ATOM 1588 C C . LEU A 1 208 ? -12.357 12.418 11.139 1.00 92.75 208 LEU A C 1
ATOM 1590 O O . LEU A 1 208 ? -12.850 12.218 12.254 1.00 92.75 208 LEU A O 1
ATOM 1594 N N . PRO A 1 209 ? -11.503 11.548 10.570 1.00 94.44 209 PRO A N 1
ATOM 1595 C CA . PRO A 1 209 ? -11.133 10.312 11.236 1.00 94.44 209 PRO A CA 1
ATOM 1596 C C . PRO A 1 209 ? -10.355 10.610 12.522 1.00 94.44 209 PRO A C 1
ATOM 1598 O O . PRO A 1 209 ? -9.598 11.580 12.620 1.00 94.44 209 PRO A O 1
ATOM 1601 N N . GLU A 1 210 ? -10.527 9.754 13.523 1.00 93.62 210 GLU A N 1
ATOM 1602 C CA . GLU A 1 210 ? -9.761 9.827 14.758 1.00 93.62 210 GLU A CA 1
ATOM 1603 C C . GLU A 1 210 ? -8.301 9.436 14.492 1.00 93.62 210 GLU A C 1
ATOM 1605 O O . GLU A 1 210 ? -8.069 8.356 13.947 1.00 93.62 210 GLU A O 1
ATOM 1610 N N . PRO A 1 211 ? -7.304 10.244 14.901 1.00 95.19 211 PRO A N 1
ATOM 1611 C CA . PRO A 1 211 ? -5.919 9.794 14.921 1.00 95.19 211 PRO A CA 1
ATOM 1612 C C . PRO A 1 211 ? -5.756 8.715 16.000 1.00 95.19 211 PRO A C 1
ATOM 1614 O O . PRO A 1 211 ? -6.019 8.955 17.177 1.00 95.19 211 PRO A O 1
ATOM 1617 N N . LEU A 1 212 ? -5.319 7.523 15.601 1.00 95.62 212 LEU A N 1
ATOM 1618 C CA . LEU A 1 212 ? -5.145 6.378 16.502 1.00 95.62 212 LEU A CA 1
ATOM 1619 C C . LEU A 1 212 ? -3.699 6.205 16.968 1.00 95.62 212 LEU A C 1
ATOM 1621 O O . LEU A 1 212 ? -3.458 5.581 17.997 1.00 95.62 212 LEU A O 1
ATOM 1625 N N . GLY A 1 213 ? -2.737 6.756 16.228 1.00 93.56 213 GLY A N 1
ATOM 1626 C CA . GLY A 1 213 ? -1.324 6.695 16.577 1.00 93.56 213 GLY A CA 1
ATOM 1627 C C . GLY A 1 213 ? -0.416 6.838 15.365 1.00 93.56 213 GLY A C 1
ATOM 1628 O O . GLY A 1 213 ? -0.862 7.059 14.239 1.00 93.56 213 GLY A O 1
ATOM 1629 N N . THR A 1 214 ? 0.885 6.691 15.594 1.00 95.81 214 THR A N 1
ATOM 1630 C CA . THR A 1 214 ? 1.886 6.659 14.524 1.00 95.81 214 THR A CA 1
ATOM 1631 C C . THR A 1 214 ? 2.835 5.489 14.732 1.00 95.81 214 THR A C 1
ATOM 1633 O O . THR A 1 214 ? 3.047 5.055 15.861 1.00 95.81 214 THR A O 1
ATOM 1636 N N . VAL A 1 215 ? 3.411 5.003 13.635 1.00 97.00 215 VAL A N 1
ATOM 1637 C CA . VAL A 1 215 ? 4.501 4.024 13.622 1.00 97.00 215 VAL A CA 1
ATOM 1638 C C . VAL A 1 215 ? 5.674 4.687 12.896 1.00 97.00 215 VAL A C 1
ATOM 1640 O O . VAL A 1 215 ? 5.767 4.607 11.661 1.00 97.00 215 VAL A O 1
ATOM 1643 N N . PRO A 1 216 ? 6.522 5.445 13.618 1.00 95.25 216 PRO A N 1
ATOM 1644 C CA . PRO A 1 216 ? 7.591 6.228 13.014 1.00 95.25 216 PRO A CA 1
ATOM 1645 C C . PRO A 1 216 ? 8.542 5.385 12.173 1.00 95.25 216 PRO A C 1
ATOM 1647 O O . PRO A 1 216 ? 8.932 5.824 11.095 1.00 95.25 216 PRO A O 1
ATOM 1650 N N . GLU A 1 217 ? 8.851 4.167 12.611 1.00 94.56 217 GLU A N 1
ATOM 1651 C CA . GLU A 1 217 ? 9.753 3.212 11.960 1.00 94.56 217 GLU A CA 1
ATOM 1652 C C . GLU A 1 217 ? 9.322 2.948 10.511 1.00 94.56 217 GLU A C 1
ATOM 1654 O O . GLU A 1 217 ? 10.158 2.934 9.605 1.00 94.56 217 GLU A O 1
ATOM 1659 N N . LEU A 1 218 ? 8.010 2.872 10.272 1.00 95.69 218 LEU A N 1
ATOM 1660 C CA . LEU A 1 218 ? 7.420 2.658 8.949 1.00 95.69 218 LEU A CA 1
ATOM 1661 C C . LEU A 1 218 ? 7.050 3.957 8.218 1.00 95.69 218 LEU A C 1
ATOM 1663 O O . LEU A 1 218 ? 6.649 3.907 7.057 1.00 95.69 218 LEU A O 1
ATOM 1667 N N . GLY A 1 219 ? 7.179 5.122 8.862 1.00 96.56 219 GLY A N 1
ATOM 1668 C CA . GLY A 1 219 ? 6.693 6.392 8.319 1.00 96.56 219 GLY A CA 1
ATOM 1669 C C . GLY A 1 219 ? 5.173 6.389 8.138 1.00 96.56 219 GLY A C 1
ATOM 1670 O O . GLY A 1 219 ? 4.669 6.789 7.082 1.00 96.56 219 GLY A O 1
ATOM 1671 N N . MET A 1 220 ? 4.455 5.872 9.137 1.00 97.56 220 MET A N 1
ATOM 1672 C CA . MET A 1 220 ? 3.039 5.534 9.044 1.00 97.56 220 MET A CA 1
ATOM 1673 C C . MET A 1 220 ? 2.200 6.245 10.109 1.00 97.56 220 MET A C 1
ATOM 1675 O O . MET A 1 220 ? 2.586 6.342 11.271 1.00 97.56 220 MET A O 1
ATOM 1679 N N . GLU A 1 221 ? 1.025 6.714 9.705 1.00 97.56 221 GLU A N 1
ATOM 1680 C CA . GLU A 1 221 ? -0.006 7.296 10.572 1.00 97.56 221 GLU A CA 1
ATOM 1681 C C . GLU A 1 221 ? -1.244 6.394 10.558 1.00 97.56 221 GLU A C 1
ATOM 1683 O O . GLU A 1 221 ? -1.673 5.984 9.476 1.00 97.56 221 GLU A O 1
ATOM 1688 N N . LEU A 1 222 ? -1.799 6.096 11.736 1.00 97.88 222 LEU A N 1
ATOM 1689 C CA . LEU A 1 222 ? -2.981 5.256 11.932 1.00 97.88 222 LEU A CA 1
ATOM 1690 C C . LEU A 1 222 ? -4.194 6.118 12.269 1.00 97.88 222 LEU A C 1
ATOM 1692 O O . LEU A 1 222 ? -4.097 7.040 13.082 1.00 97.88 222 LEU A O 1
ATOM 1696 N N . PHE A 1 223 ? -5.344 5.793 11.692 1.00 97.12 223 PHE A N 1
ATOM 1697 C CA . PHE A 1 223 ? -6.581 6.522 11.938 1.00 97.12 223 PHE A CA 1
ATOM 1698 C C . PHE A 1 223 ? -7.823 5.639 11.798 1.00 97.12 223 PHE A C 1
ATOM 1700 O O . PHE A 1 223 ? -7.783 4.566 11.189 1.00 97.12 223 PHE A O 1
ATOM 1707 N N . SER A 1 224 ? -8.918 6.070 12.426 1.00 95.81 224 SER A N 1
ATOM 1708 C CA . SER A 1 224 ? -10.166 5.312 12.454 1.00 95.81 224 SER A CA 1
ATOM 1709 C C . SER A 1 224 ? -10.804 5.208 11.073 1.00 95.81 224 SER A C 1
ATOM 1711 O O . SER A 1 224 ? -10.617 6.059 10.201 1.00 95.81 224 SER A O 1
ATOM 1713 N N . GLN A 1 225 ? -11.615 4.168 10.902 1.00 94.75 225 GLN A N 1
ATOM 1714 C CA . GLN A 1 225 ? -12.615 4.144 9.846 1.00 94.75 225 GLN A CA 1
ATOM 1715 C C . GLN A 1 225 ? -13.626 5.280 10.059 1.00 94.75 225 GLN A C 1
ATOM 1717 O O . GLN A 1 225 ? -13.955 5.623 11.197 1.00 94.75 225 GLN A O 1
ATOM 1722 N N . LEU A 1 226 ? -14.113 5.837 8.953 1.00 91.62 226 LEU A N 1
ATOM 1723 C CA . LEU A 1 226 ? -15.340 6.626 8.910 1.00 91.62 226 LEU A CA 1
ATOM 1724 C C . LEU A 1 226 ? -16.414 5.825 8.163 1.00 91.62 226 LEU A C 1
ATOM 1726 O O . LEU A 1 226 ? -16.060 5.077 7.242 1.00 91.62 226 LEU A O 1
ATOM 1730 N N . PRO A 1 227 ? -17.699 5.960 8.530 1.00 85.88 227 PRO A N 1
ATOM 1731 C CA . PRO A 1 227 ? -18.790 5.402 7.744 1.00 85.88 227 PRO A CA 1
ATOM 1732 C C . PRO A 1 227 ? -18.754 5.927 6.304 1.00 85.88 227 PRO A C 1
ATOM 1734 O O . PRO A 1 227 ? -18.493 7.107 6.071 1.00 85.88 227 PRO A O 1
ATOM 1737 N N . GLY A 1 228 ? -19.0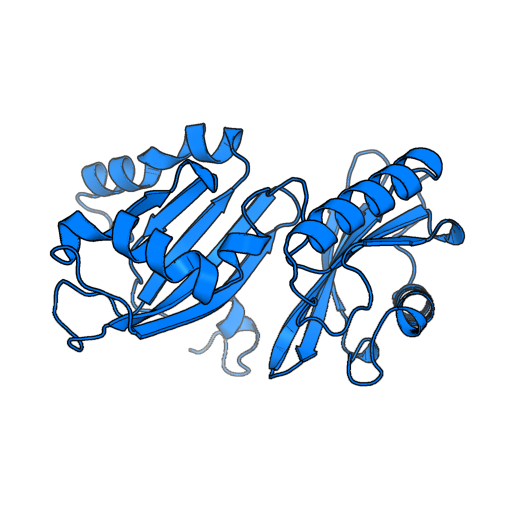24 5.051 5.338 1.00 83.44 228 GLY A N 1
ATOM 1738 C CA . GLY A 1 228 ? -19.158 5.431 3.935 1.00 83.44 228 GLY A CA 1
ATOM 1739 C C . GLY A 1 228 ? -18.535 4.442 2.958 1.00 83.44 228 GLY A C 1
ATOM 1740 O O . GLY A 1 228 ? -17.884 3.465 3.336 1.00 83.44 228 GLY A O 1
ATOM 1741 N N . VAL A 1 229 ? -18.746 4.729 1.676 1.00 76.44 229 VAL A N 1
ATOM 1742 C CA . VAL A 1 229 ? -18.204 3.971 0.547 1.00 76.44 229 VAL A CA 1
ATOM 1743 C C . VAL A 1 229 ? -17.064 4.771 -0.077 1.00 76.44 229 VAL A C 1
ATOM 1745 O O . VAL A 1 229 ? -17.110 5.998 -0.170 1.00 76.44 229 VAL A O 1
ATOM 1748 N N . HIS A 1 230 ? -15.998 4.089 -0.487 1.00 75.00 230 HIS A N 1
ATOM 1749 C CA . HIS A 1 230 ? -14.877 4.755 -1.134 1.00 75.00 230 HIS A CA 1
ATOM 1750 C C . HIS A 1 230 ? -15.324 5.309 -2.493 1.00 75.00 230 HIS A C 1
ATOM 1752 O O . HIS A 1 230 ? -15.768 4.557 -3.347 1.00 75.00 230 HIS A O 1
ATOM 1758 N N . LEU A 1 231 ? -15.159 6.612 -2.736 1.00 74.56 231 LEU A N 1
ATOM 1759 C CA . LEU A 1 231 ? -15.652 7.259 -3.963 1.00 74.56 231 LEU A CA 1
ATOM 1760 C C . LEU A 1 231 ? -15.262 6.517 -5.254 1.00 74.56 231 LEU A C 1
ATOM 1762 O O . LEU A 1 231 ? -16.063 6.396 -6.169 1.00 74.56 231 LEU A O 1
ATOM 1766 N N . PHE A 1 232 ? -14.041 5.983 -5.329 1.00 69.62 232 PHE A N 1
ATOM 1767 C CA . PHE A 1 232 ? -13.571 5.298 -6.537 1.00 69.62 232 PHE A CA 1
ATOM 1768 C C . PHE A 1 232 ? -14.164 3.897 -6.735 1.00 69.62 232 PHE A C 1
ATOM 1770 O O . PHE A 1 232 ? -14.006 3.351 -7.819 1.00 69.62 232 PHE A O 1
ATOM 1777 N N . THR A 1 233 ? -14.842 3.317 -5.738 1.00 69.31 233 THR A N 1
ATOM 1778 C CA . THR A 1 233 ? -15.659 2.111 -5.961 1.00 69.31 233 THR A CA 1
ATOM 1779 C C . THR A 1 233 ? -17.025 2.469 -6.535 1.00 69.31 233 THR A C 1
ATOM 1781 O O . THR A 1 233 ? -17.575 1.670 -7.277 1.00 69.31 233 THR A O 1
ATOM 1784 N N . LEU A 1 234 ? -17.540 3.677 -6.267 1.00 74.25 234 LEU A N 1
ATOM 1785 C CA . LEU A 1 234 ? -18.802 4.151 -6.849 1.00 74.25 234 LEU A CA 1
ATOM 1786 C C . LEU A 1 234 ? -18.681 4.377 -8.358 1.00 74.25 234 LEU A C 1
ATOM 1788 O O . LEU A 1 234 ? -19.607 4.089 -9.092 1.00 74.25 234 LEU A O 1
ATOM 1792 N N . VAL A 1 235 ? -17.524 4.832 -8.847 1.00 68.06 235 VAL A N 1
ATOM 1793 C CA . VAL A 1 235 ? -17.310 5.057 -10.292 1.00 68.06 235 VAL A CA 1
ATOM 1794 C C . VAL A 1 235 ? -17.377 3.755 -11.106 1.00 68.06 235 VAL A C 1
ATOM 1796 O O . VAL A 1 235 ? -17.633 3.796 -12.304 1.00 68.06 235 VAL A O 1
ATOM 1799 N N . ALA A 1 236 ? -17.148 2.605 -10.466 1.00 66.88 236 ALA A N 1
ATOM 1800 C CA . ALA A 1 236 ? -17.302 1.292 -11.087 1.00 66.88 236 ALA A CA 1
ATOM 1801 C C . ALA A 1 236 ? -18.734 0.734 -10.966 1.00 66.88 236 ALA A C 1
ATOM 1803 O O . ALA A 1 236 ? -19.028 -0.305 -11.554 1.00 66.88 236 ALA A O 1
ATOM 1804 N N . ASP A 1 237 ? -19.608 1.396 -10.202 1.00 70.38 237 ASP A N 1
ATOM 1805 C CA . ASP A 1 237 ? -20.999 0.996 -10.025 1.00 70.38 237 ASP A CA 1
ATOM 1806 C C . ASP A 1 237 ? -21.854 1.569 -11.170 1.00 70.38 237 ASP A C 1
ATOM 1808 O O . ASP A 1 237 ? -21.873 2.790 -11.365 1.00 70.38 237 ASP A O 1
ATOM 1812 N N . PRO A 1 238 ? -22.578 0.729 -11.934 1.00 76.19 238 PRO A N 1
ATOM 1813 C CA . PRO A 1 238 ? -23.421 1.195 -13.034 1.00 76.19 238 PRO A CA 1
ATOM 1814 C C . PRO A 1 238 ? -24.553 2.136 -12.589 1.00 76.19 238 PRO A C 1
ATOM 1816 O O . PRO A 1 238 ? -25.104 2.842 -13.431 1.00 76.19 238 PRO A O 1
ATOM 1819 N N . ALA A 1 239 ? -24.904 2.169 -11.299 1.00 76.69 239 ALA A N 1
ATOM 1820 C CA . ALA A 1 239 ? -25.903 3.080 -10.747 1.00 76.69 239 ALA A CA 1
ATOM 1821 C C . ALA A 1 239 ? -25.346 4.477 -10.405 1.00 76.69 239 ALA A C 1
ATOM 1823 O O . ALA A 1 239 ? -26.118 5.394 -10.123 1.00 76.69 239 ALA A O 1
ATOM 1824 N N . PHE A 1 240 ? -24.029 4.699 -10.433 1.00 70.50 240 PHE A N 1
ATOM 1825 C CA . PHE A 1 240 ? -23.449 6.022 -10.191 1.00 70.50 240 PHE A CA 1
ATOM 1826 C C . PHE A 1 240 ? -23.699 6.972 -11.386 1.00 70.50 240 PHE A C 1
ATOM 1828 O O . PHE A 1 240 ? -23.498 6.567 -12.531 1.00 70.50 240 PHE A O 1
ATOM 1835 N N . PRO A 1 241 ? -24.102 8.248 -11.178 1.00 66.25 241 PRO A N 1
ATOM 1836 C CA . PRO A 1 241 ? -24.132 9.008 -9.921 1.00 66.25 241 PRO A CA 1
ATOM 1837 C C . PRO A 1 241 ? -25.494 9.051 -9.204 1.00 66.25 241 PRO A C 1
ATOM 1839 O O . PRO A 1 241 ? -25.710 9.946 -8.397 1.00 66.25 241 PRO A O 1
ATOM 1842 N N . GLN A 1 242 ? -26.427 8.146 -9.505 1.00 73.38 242 GLN A N 1
ATOM 1843 C CA . GLN A 1 242 ? -27.784 8.158 -8.933 1.00 73.38 242 GLN A CA 1
ATOM 1844 C C . GLN A 1 242 ? -27.874 7.541 -7.522 1.00 73.38 242 GLN A C 1
ATOM 1846 O O . GLN A 1 242 ? -28.970 7.482 -6.964 1.00 73.38 242 GLN A O 1
ATOM 1851 N N . LEU A 1 243 ? -26.742 7.073 -6.979 1.00 60.22 243 LEU A N 1
ATOM 1852 C CA . LEU A 1 243 ? -26.587 6.492 -5.638 1.00 60.22 243 LEU A CA 1
ATOM 1853 C C . LEU A 1 243 ? -26.709 7.523 -4.509 1.00 60.22 243 LEU A C 1
ATOM 1855 O O . LEU A 1 243 ? -26.182 8.648 -4.673 1.00 60.22 243 LEU A O 1
#

Foldseek 3Di:
DQDAQDDLVVVLVVQVVFFDPQQPSVQWDFPDFDADPSGTQKTWIWGQFPPRAIKIKMKGQAADVVLVVVQVVLQVVVVVVVDDPSRRGNGQWDQDNVSSIIMGTPPRAPLQVCRVLLQDWVSCQVVVLVLQCVQPVSFGFPTWDKHFPDDDGSAKTKIKIQTATPVGDDPSDARIKIKIFGGLVVLVVCQCVLVVCVVVVPPPPDDGWAFRGADNVRSMTMTHDDDDDDPVVLVVPPCPPVD

Solvent-accessible surface area (backbone atoms only — not comparable to full-atom values): 13674 Å² total; per-residue (Å²): 126,68,65,71,78,76,58,65,69,61,52,41,64,68,46,49,89,48,36,46,91,80,46,44,56,89,53,50,40,85,73,46,75,45,70,49,100,60,36,60,42,32,38,33,35,36,25,61,27,62,96,80,39,78,34,44,37,35,39,30,61,40,57,66,71,62,23,54,52,49,23,56,51,51,39,55,60,43,60,76,64,78,59,80,60,85,61,42,37,82,58,45,34,47,58,37,73,96,73,33,27,30,36,24,35,62,56,54,39,85,57,33,80,33,37,54,49,68,67,29,30,79,69,34,44,66,54,50,32,63,47,37,20,88,64,45,74,61,51,58,67,70,43,43,45,64,42,82,77,44,78,42,90,70,53,36,36,33,36,40,33,43,44,38,44,64,89,51,87,47,98,59,47,66,52,48,41,31,35,44,33,26,28,55,76,55,26,74,75,46,68,60,49,62,54,53,50,59,75,62,43,80,87,58,97,66,90,74,60,51,72,57,41,61,43,74,93,42,14,28,39,32,26,42,69,68,94,81,77,63,69,78,60,42,75,73,37,90,62,55,86,80,113

Radius of gyration: 19.6 Å; Cα contacts (8 Å, |Δi|>4): 416; chains: 1; bounding box: 51×43×53 Å